Protein AF-0000000075207761 (afdb_homodimer)

Structure (mmCIF, N/CA/C/O backbone):
data_AF-0000000075207761-model_v1
#
loop_
_entity.id
_entity.type
_entity.pdbx_description
1 polymer 'Ornithine monooxygenase'
#
loop_
_atom_site.group_PDB
_atom_site.id
_atom_site.type_symbol
_atom_site.label_atom_id
_atom_site.label_alt_id
_atom_site.label_comp_id
_atom_site.label_asym_id
_atom_site.label_entity_id
_atom_site.label_seq_id
_atom_site.pdbx_PDB_ins_code
_atom_site.Cartn_x
_atom_site.Cartn_y
_atom_site.Cartn_z
_atom_site.occupancy
_atom_site.B_iso_or_equiv
_atom_site.auth_seq_id
_atom_site.auth_comp_id
_atom_site.auth_asym_id
_atom_site.auth_atom_id
_atom_site.pdbx_PDB_model_num
ATOM 1 N N . MET A 1 1 ? 1.938 10.211 14.008 1 81.12 1 MET A N 1
ATOM 2 C CA . MET A 1 1 ? 2.309 8.797 13.945 1 81.12 1 MET A CA 1
ATOM 3 C C . MET A 1 1 ? 1.338 8.016 13.07 1 81.12 1 MET A C 1
ATOM 5 O O . MET A 1 1 ? 0.123 8.203 13.156 1 81.12 1 MET A O 1
ATOM 9 N N . ILE A 1 2 ? 1.786 7.328 12.055 1 93.25 2 ILE A N 1
ATOM 10 C CA . ILE A 1 2 ? 0.967 6.508 11.172 1 93.25 2 ILE A CA 1
ATOM 11 C C . ILE A 1 2 ? 0.734 5.141 11.805 1 93.25 2 ILE A C 1
ATOM 13 O O . ILE A 1 2 ? 1.688 4.426 12.117 1 93.25 2 ILE A O 1
ATOM 17 N N . TYR A 1 3 ? -0.527 4.805 11.977 1 93.44 3 TYR A N 1
ATOM 18 C CA . TYR A 1 3 ? -0.789 3.555 12.68 1 93.44 3 TYR A CA 1
ATOM 19 C C . TYR A 1 3 ? -1.442 2.533 11.758 1 93.44 3 TYR A C 1
ATOM 21 O O . TYR A 1 3 ? -1.607 1.368 12.133 1 93.44 3 TYR A O 1
ATOM 29 N N . GLU A 1 4 ? -1.85 2.951 10.664 1 95.75 4 GLU A N 1
ATOM 30 C CA . GLU A 1 4 ? -2.5 2.109 9.664 1 95.75 4 GLU A CA 1
ATOM 31 C C . GLU A 1 4 ? -2.281 2.656 8.258 1 95.75 4 GLU A C 1
ATOM 33 O O . GLU A 1 4 ? -2.1 3.863 8.078 1 95.75 4 GLU A O 1
ATOM 38 N N . VAL A 1 5 ? -2.24 1.723 7.246 1 97 5 VAL A N 1
ATOM 39 C CA . VAL A 1 5 ? -2.123 2.158 5.859 1 97 5 VAL A CA 1
ATOM 40 C C . VAL A 1 5 ? -3.105 1.378 4.988 1 97 5 VAL A C 1
ATOM 42 O O . VAL A 1 5 ? -3.418 0.221 5.277 1 97 5 VAL A O 1
ATOM 45 N N . THR A 1 6 ? -3.629 2.039 3.975 1 97.12 6 THR A N 1
ATOM 46 C CA . THR A 1 6 ? -4.531 1.419 3.01 1 97.12 6 THR A CA 1
ATOM 47 C C . THR A 1 6 ? -4.109 1.75 1.582 1 97.12 6 THR A C 1
ATOM 49 O O . THR A 1 6 ? -3.832 2.908 1.264 1 97.12 6 THR A O 1
ATOM 52 N N . PHE A 1 7 ? -4.035 0.741 0.779 1 96.69 7 PHE A N 1
ATOM 53 C CA . PHE A 1 7 ? -3.85 0.911 -0.657 1 96.69 7 PHE A CA 1
ATOM 54 C C . PHE A 1 7 ? -5.137 0.608 -1.411 1 96.69 7 PHE A C 1
ATOM 56 O O . PHE A 1 7 ? -5.75 -0.442 -1.208 1 96.69 7 PHE A O 1
ATOM 63 N N . GLN A 1 8 ? -5.445 1.512 -2.291 1 95.94 8 GLN A N 1
ATOM 64 C CA . GLN A 1 8 ? -6.703 1.324 -3.01 1 95.94 8 GLN A CA 1
ATOM 65 C C . GLN A 1 8 ? -6.449 0.997 -4.48 1 95.94 8 GLN A C 1
ATOM 67 O O . GLN A 1 8 ? -5.582 1.6 -5.113 1 95.94 8 GLN A O 1
ATOM 72 N N . VAL A 1 9 ? -7.223 0.065 -4.98 1 95.44 9 VAL A N 1
ATOM 73 C CA . VAL A 1 9 ? -7.375 -0.133 -6.418 1 95.44 9 VAL A CA 1
ATOM 74 C C . VAL A 1 9 ? -8.844 0.014 -6.809 1 95.44 9 VAL A C 1
ATOM 76 O O . VAL A 1 9 ? -9.734 -0.229 -5.992 1 95.44 9 VAL A O 1
ATOM 79 N N . CYS A 1 10 ? -9.008 0.4 -8.055 1 94.94 10 CYS A N 1
ATOM 80 C CA . CYS A 1 10 ? -10.367 0.552 -8.555 1 94.94 10 CYS A CA 1
ATOM 81 C C . CYS A 1 10 ? -10.664 -0.47 -9.648 1 94.94 10 CYS A C 1
ATOM 83 O O . CYS A 1 10 ? -9.781 -0.812 -10.438 1 94.94 10 CYS A O 1
ATOM 85 N N . VAL A 1 11 ? -11.891 -0.872 -9.664 1 95 11 VAL A N 1
ATOM 86 C CA . VAL A 1 11 ? -12.383 -1.791 -10.688 1 95 11 VAL A CA 1
ATOM 87 C C . VAL A 1 11 ? -13.711 -1.291 -11.242 1 95 11 VAL A C 1
ATOM 89 O O . VAL A 1 11 ? -14.5 -0.684 -10.516 1 95 11 VAL A O 1
ATOM 92 N N . SER A 1 12 ? -14.016 -1.532 -12.5 1 94.19 12 SER A N 1
ATOM 93 C CA . SER A 1 12 ? -15.234 -1.021 -13.109 1 94.19 12 SER A CA 1
ATOM 94 C C . SER A 1 12 ? -16.391 -2.008 -12.953 1 94.19 12 SER A C 1
ATOM 96 O O . SER A 1 12 ? -17.547 -1.636 -13.102 1 94.19 12 SER A O 1
ATOM 98 N N . ASP A 1 13 ? -16.172 -3.227 -12.828 1 93.5 13 ASP A N 1
ATOM 99 C CA . ASP A 1 13 ? -17.141 -4.258 -12.461 1 93.5 13 ASP A CA 1
ATOM 100 C C . ASP A 1 13 ? -16.844 -4.809 -11.062 1 93.5 13 ASP A C 1
ATOM 102 O O . ASP A 1 13 ? -15.992 -5.68 -10.906 1 93.5 13 ASP A O 1
ATOM 106 N N . PHE A 1 14 ? -17.594 -4.348 -10.102 1 94.12 14 PHE A N 1
ATOM 107 C CA . PHE A 1 14 ? -17.281 -4.566 -8.695 1 94.12 14 PHE A CA 1
ATOM 108 C C . PHE A 1 14 ? -17.266 -6.055 -8.367 1 94.12 14 PHE A C 1
ATOM 110 O O . PHE A 1 14 ? -16.312 -6.555 -7.777 1 94.12 14 PHE A O 1
ATOM 117 N N . ASN A 1 15 ? -18.297 -6.777 -8.75 1 94.81 15 ASN A N 1
ATOM 118 C CA . ASN A 1 15 ? -18.391 -8.195 -8.422 1 94.81 15 ASN A CA 1
ATOM 119 C C . ASN A 1 15 ? -17.266 -9 -9.055 1 94.81 15 ASN A C 1
ATOM 121 O O . ASN A 1 15 ? -16.656 -9.852 -8.398 1 94.81 15 ASN A O 1
ATOM 125 N N . LYS A 1 16 ? -16.984 -8.719 -10.289 1 95.19 16 LYS A N 1
ATOM 126 C CA . LYS A 1 16 ? -15.875 -9.398 -10.953 1 95.19 16 LYS A CA 1
ATOM 127 C C . LYS A 1 16 ? -14.539 -9.031 -10.305 1 95.19 16 LYS A C 1
ATOM 129 O O . LYS A 1 16 ? -13.641 -9.867 -10.211 1 95.19 16 LYS A O 1
ATOM 134 N N . GLY A 1 17 ? -14.414 -7.773 -9.961 1 95.5 17 GLY A N 1
ATOM 135 C CA . GLY A 1 17 ? -13.203 -7.344 -9.273 1 95.5 17 GLY A CA 1
ATOM 136 C C . GLY A 1 17 ? -12.992 -8.055 -7.949 1 95.5 17 GLY A C 1
ATOM 137 O O . GLY A 1 17 ? -11.891 -8.539 -7.672 1 95.5 17 GLY A O 1
ATOM 138 N N . VAL A 1 18 ? -14.031 -8.117 -7.172 1 95.75 18 VAL A N 1
ATOM 139 C CA . VAL A 1 18 ? -13.953 -8.797 -5.879 1 95.75 18 VAL A CA 1
ATOM 140 C C . VAL A 1 18 ? -13.555 -10.258 -6.082 1 95.75 18 VAL A C 1
ATOM 142 O O . VAL A 1 18 ? -12.68 -10.773 -5.387 1 95.75 18 VAL A O 1
ATOM 145 N N . ASP A 1 19 ? -14.141 -10.914 -7.016 1 96.25 19 ASP A N 1
ATOM 146 C CA . ASP A 1 19 ? -13.836 -12.312 -7.293 1 96.25 19 ASP A CA 1
ATOM 147 C C . ASP A 1 19 ? -12.383 -12.484 -7.73 1 96.25 19 ASP A C 1
ATOM 149 O O . ASP A 1 19 ? -11.719 -13.445 -7.336 1 96.25 19 ASP A O 1
ATOM 153 N N . TRP A 1 20 ? -11.969 -11.617 -8.57 1 96.75 20 TRP A N 1
ATOM 154 C CA . TRP A 1 20 ? -10.594 -11.672 -9.047 1 96.75 20 TRP A CA 1
ATOM 155 C C . TRP A 1 20 ? -9.609 -11.547 -7.891 1 96.75 20 TRP A C 1
ATOM 157 O O . TRP A 1 20 ? -8.656 -12.32 -7.793 1 96.75 20 TRP A O 1
ATOM 167 N N . TYR A 1 21 ? -9.781 -10.641 -7.016 1 97.38 21 TYR A N 1
ATOM 168 C CA . TYR A 1 21 ? -8.844 -10.406 -5.926 1 97.38 21 TYR A CA 1
ATOM 169 C C . TYR A 1 21 ? -8.984 -11.469 -4.844 1 97.38 21 TYR A C 1
ATOM 171 O O . TYR A 1 21 ? -8.008 -11.797 -4.156 1 97.38 21 TYR A O 1
ATOM 179 N N . LYS A 1 22 ? -10.188 -11.992 -4.668 1 96.5 22 LYS A N 1
ATOM 180 C CA . LYS A 1 22 ? -10.344 -13.172 -3.824 1 96.5 22 LYS A CA 1
ATOM 181 C C . LYS A 1 22 ? -9.453 -14.32 -4.312 1 96.5 22 LYS A C 1
ATOM 183 O O . LYS A 1 22 ? -8.82 -15 -3.51 1 96.5 22 LYS A O 1
ATOM 188 N N . ALA A 1 23 ? -9.484 -14.508 -5.574 1 95.62 23 ALA A N 1
ATOM 189 C CA . ALA A 1 23 ? -8.664 -15.555 -6.168 1 95.62 23 ALA A CA 1
ATOM 190 C C . ALA A 1 23 ? -7.176 -15.234 -6.023 1 95.62 23 ALA A C 1
ATOM 192 O O . ALA A 1 23 ? -6.371 -16.125 -5.727 1 95.62 23 ALA A O 1
ATOM 193 N N . LEU A 1 24 ? -6.801 -14.031 -6.305 1 95.44 24 LEU A N 1
ATOM 194 C CA . LEU A 1 24 ? -5.41 -13.617 -6.16 1 95.44 24 LEU A CA 1
ATOM 195 C C . LEU A 1 24 ? -4.906 -13.891 -4.75 1 95.44 24 LEU A C 1
ATOM 197 O O . LEU A 1 24 ? -3.826 -14.461 -4.574 1 95.44 24 LEU A O 1
ATOM 201 N N . LEU A 1 25 ? -5.691 -13.461 -3.709 1 96.06 25 LEU A N 1
ATOM 202 C CA . LEU A 1 25 ? -5.25 -13.477 -2.318 1 96.06 25 LEU A CA 1
ATOM 203 C C . LEU A 1 25 ? -5.613 -14.789 -1.642 1 96.06 25 LEU A C 1
ATOM 205 O O . LEU A 1 25 ? -5.148 -15.07 -0.535 1 96.06 25 LEU A O 1
ATOM 209 N N . GLN A 1 26 ? -6.547 -15.539 -2.311 1 95.06 26 GLN A N 1
ATOM 210 C CA . GLN A 1 26 ? -6.973 -16.859 -1.882 1 95.06 26 GLN A CA 1
ATOM 211 C C . GLN A 1 26 ? -7.633 -16.812 -0.507 1 95.06 26 GLN A C 1
ATOM 213 O O . GLN A 1 26 ? -7.379 -17.672 0.341 1 95.06 26 GLN A O 1
ATOM 218 N N . ARG A 1 27 ? -8.453 -15.867 -0.225 1 94.94 27 ARG A N 1
ATOM 219 C CA . ARG A 1 27 ? -9.242 -15.719 0.993 1 94.94 27 ARG A CA 1
ATOM 220 C C . ARG A 1 27 ? -10.344 -14.68 0.808 1 94.94 27 ARG A C 1
ATOM 222 O O . ARG A 1 27 ? -10.281 -13.859 -0.109 1 94.94 27 ARG A O 1
ATOM 229 N N . GLU A 1 28 ? -11.32 -14.695 1.677 1 96.44 28 GLU A N 1
ATOM 230 C CA . GLU A 1 28 ? -12.422 -13.742 1.661 1 96.44 28 GLU A CA 1
ATOM 231 C C . GLU A 1 28 ? -11.992 -12.383 2.207 1 96.44 28 GLU A C 1
ATOM 233 O O . GLU A 1 28 ? -11.055 -12.297 2.994 1 96.44 28 GLU A O 1
ATOM 238 N N . PRO A 1 29 ? -12.688 -11.305 1.734 1 96.31 29 PRO A N 1
ATOM 239 C CA . PRO A 1 29 ? -12.406 -10.008 2.359 1 96.31 29 PRO A CA 1
ATOM 240 C C . PRO A 1 29 ? -12.688 -10 3.859 1 96.31 29 PRO A C 1
ATOM 242 O O . PRO A 1 29 ? -13.562 -10.734 4.328 1 96.31 29 PRO A O 1
ATOM 245 N N . ASP A 1 30 ? -11.945 -9.164 4.559 1 95.38 30 ASP A N 1
ATOM 246 C CA . ASP A 1 30 ? -12.117 -9.023 6 1 95.38 30 ASP A CA 1
ATOM 247 C C . ASP A 1 30 ? -13.195 -7.996 6.332 1 95.38 30 ASP A C 1
ATOM 249 O O . ASP A 1 30 ? -13.734 -7.992 7.441 1 95.38 30 ASP A O 1
ATOM 253 N N . PHE A 1 31 ? -13.438 -7.051 5.406 1 92.44 31 PHE A N 1
ATOM 254 C CA . PHE A 1 31 ? -14.438 -6 5.566 1 92.44 31 PHE A CA 1
ATOM 255 C C . PHE A 1 31 ? -15.203 -5.781 4.27 1 92.44 31 PHE A C 1
ATOM 257 O O . PHE A 1 31 ? -14.609 -5.715 3.191 1 92.44 31 PHE A O 1
ATOM 264 N N . LYS A 1 32 ? -16.484 -5.832 4.363 1 88.75 32 LYS A N 1
ATOM 265 C CA . LYS A 1 32 ? -17.375 -5.531 3.246 1 88.75 32 LYS A CA 1
ATOM 266 C C . LYS A 1 32 ? -18.328 -4.387 3.592 1 8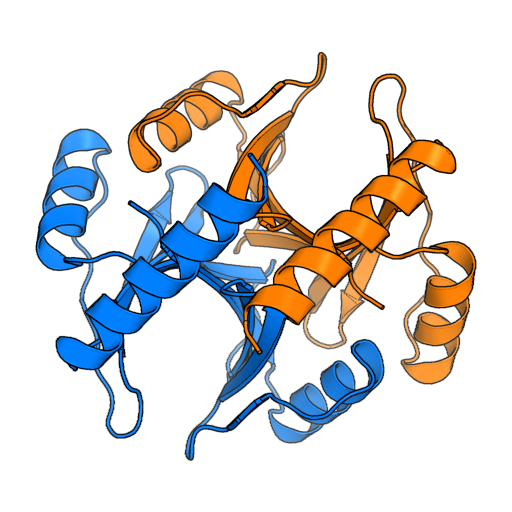8.75 32 LYS A C 1
ATOM 268 O O . LYS A 1 32 ? -19.094 -4.48 4.559 1 88.75 32 LYS A O 1
ATOM 273 N N . ALA A 1 33 ? -18.109 -3.287 2.836 1 74.19 33 ALA A N 1
ATOM 274 C CA . ALA A 1 33 ? -19.031 -2.182 3.057 1 74.19 33 ALA A CA 1
ATOM 275 C C . ALA A 1 33 ? -20.297 -2.35 2.215 1 74.19 33 ALA A C 1
ATOM 277 O O . ALA A 1 33 ? -20.266 -2.986 1.159 1 74.19 33 ALA A O 1
ATOM 278 N N . HIS A 1 34 ? -21.453 -1.989 2.713 1 67.44 34 HIS A N 1
ATOM 279 C CA . HIS A 1 34 ? -22.719 -2.043 1.984 1 67.44 34 HIS A CA 1
ATOM 280 C C . HIS A 1 34 ? -22.656 -1.211 0.708 1 67.44 34 HIS A C 1
ATOM 282 O O . HIS A 1 34 ? -23.531 -1.319 -0.155 1 67.44 34 HIS A O 1
ATOM 288 N N . GLY A 1 35 ? -21.484 -0.752 0.293 1 65.06 35 GLY A N 1
ATOM 289 C CA . GLY A 1 35 ? -21.562 0.158 -0.838 1 65.06 35 GLY A CA 1
ATOM 290 C C . GLY A 1 35 ? -20.203 0.438 -1.471 1 65.06 35 GLY A C 1
ATOM 291 O O . GLY A 1 35 ? -19.672 1.537 -1.329 1 65.06 35 GLY A O 1
ATOM 292 N N . GLY A 1 36 ? -19.641 -0.644 -2.266 1 85.06 36 GLY A N 1
ATOM 293 C CA . GLY A 1 36 ? -18.766 -0.186 -3.338 1 85.06 36 GLY A CA 1
ATOM 294 C C . GLY A 1 36 ? -17.312 -0.488 -3.09 1 85.06 36 GLY A C 1
ATOM 295 O O . GLY A 1 36 ? -16.453 -0.138 -3.904 1 85.06 36 GLY A O 1
ATOM 296 N N . PHE A 1 37 ? -17.031 -0.884 -1.83 1 93.62 37 PHE A N 1
ATOM 297 C CA . PHE A 1 37 ? -15.656 -1.362 -1.717 1 93.62 37 PHE A CA 1
ATOM 298 C C . PHE A 1 37 ? -15.562 -2.512 -0.72 1 93.62 37 PHE A C 1
ATOM 300 O O . PHE A 1 37 ? -16.469 -2.707 0.095 1 93.62 37 PHE A O 1
ATOM 307 N N . VAL A 1 38 ? -14.57 -3.389 -0.788 1 96.19 38 VAL A N 1
ATOM 308 C CA . VAL A 1 38 ? -14.172 -4.418 0.165 1 96.19 38 VAL A CA 1
ATOM 309 C C . VAL A 1 38 ? -12.688 -4.266 0.505 1 96.19 38 VAL A C 1
ATOM 311 O O . VAL A 1 38 ? -11.938 -3.625 -0.236 1 96.19 38 VAL A O 1
ATOM 314 N N . GLU A 1 39 ? -12.352 -4.895 1.717 1 96.94 39 GLU A N 1
ATOM 315 C CA . GLU A 1 39 ? -10.969 -4.734 2.139 1 96.94 39 GLU A CA 1
ATOM 316 C C . GLU A 1 39 ? -10.406 -6.043 2.693 1 96.94 39 GLU A C 1
ATOM 318 O O . GLU A 1 39 ? -11.133 -6.832 3.297 1 96.94 39 GLU A O 1
ATOM 323 N N . TRP A 1 40 ? -9.109 -6.301 2.434 1 97.06 40 TRP A N 1
ATOM 324 C CA . TRP A 1 40 ? -8.305 -7.344 3.057 1 97.06 40 TRP A CA 1
ATOM 325 C C . TRP A 1 40 ? -7.223 -6.738 3.943 1 97.06 40 TRP A C 1
ATOM 327 O O . TRP A 1 40 ? -6.457 -5.879 3.498 1 97.06 40 TRP A O 1
ATOM 337 N N . GLU A 1 41 ? -7.148 -7.098 5.191 1 96.06 41 GLU A N 1
ATOM 338 C CA . GLU A 1 41 ? -5.988 -6.773 6.016 1 96.06 41 GLU A CA 1
ATOM 339 C C . GLU A 1 41 ? -4.844 -7.75 5.77 1 96.06 41 GLU A C 1
ATOM 341 O O . GLU A 1 41 ? -4.777 -8.812 6.398 1 96.06 41 GLU A O 1
ATOM 346 N N . LEU A 1 42 ? -3.92 -7.422 4.949 1 95.19 42 LEU A N 1
ATOM 347 C CA . LEU A 1 42 ? -2.875 -8.336 4.5 1 95.19 42 LEU A CA 1
ATOM 348 C C . LEU A 1 42 ? -1.831 -8.547 5.59 1 95.19 42 LEU A C 1
ATOM 350 O O . LEU A 1 42 ? -1.281 -9.648 5.723 1 95.19 42 LEU A O 1
ATOM 354 N N . LEU A 1 43 ? -1.502 -7.488 6.32 1 93.75 43 LEU A N 1
ATOM 355 C CA . LEU A 1 43 ? -0.698 -7.445 7.539 1 93.75 43 LEU A CA 1
ATOM 356 C C . LEU A 1 43 ? -1.393 -6.621 8.617 1 93.75 43 LEU A C 1
ATOM 358 O O . LEU A 1 43 ? -2.271 -5.809 8.32 1 93.75 43 LEU A O 1
ATOM 362 N N . PRO A 1 44 ? -0.985 -6.914 9.836 1 91.44 44 PRO A N 1
ATOM 363 C CA . PRO A 1 44 ? -1.591 -6.055 10.859 1 91.44 44 PRO A CA 1
ATOM 364 C C . PRO A 1 44 ? -1.477 -4.57 10.523 1 91.44 44 PRO A C 1
ATOM 366 O O . PRO A 1 44 ? -0.369 -4.031 10.445 1 91.44 44 PRO A O 1
ATOM 369 N N . GLY A 1 45 ? -2.648 -3.885 10.266 1 93.75 45 GLY A N 1
ATOM 370 C CA . GLY A 1 45 ? -2.691 -2.455 10.008 1 93.75 45 GLY A CA 1
ATOM 371 C C . GLY A 1 45 ? -2.469 -2.105 8.547 1 93.75 45 GLY A C 1
ATOM 372 O O . GLY A 1 45 ? -2.525 -0.935 8.172 1 93.75 45 GLY A O 1
ATOM 373 N N . ALA A 1 46 ? -2.15 -3.051 7.699 1 95.94 46 ALA A N 1
ATOM 374 C CA . ALA A 1 46 ? -1.936 -2.805 6.273 1 95.94 46 ALA A CA 1
ATOM 375 C C . ALA A 1 46 ? -3.047 -3.434 5.438 1 95.94 46 ALA A C 1
ATOM 377 O O . ALA A 1 46 ? -3.17 -4.66 5.379 1 95.94 46 ALA A O 1
ATOM 378 N N . TRP A 1 47 ? -3.758 -2.516 4.695 1 96.12 47 TRP A N 1
ATOM 379 C CA . TRP A 1 47 ? -4.992 -2.953 4.055 1 96.12 47 TRP A CA 1
ATOM 380 C C . TRP A 1 47 ? -4.93 -2.734 2.549 1 96.12 47 TRP A C 1
ATOM 382 O O . TRP A 1 47 ? -4.395 -1.727 2.082 1 96.12 47 TRP A O 1
ATOM 392 N N . LEU A 1 48 ? -5.504 -3.697 1.809 1 97.44 48 LEU A N 1
ATOM 393 C CA . LEU A 1 48 ? -5.863 -3.506 0.408 1 97.44 48 LEU A CA 1
ATOM 394 C C . LEU A 1 48 ? -7.363 -3.26 0.261 1 97.44 48 LEU A C 1
ATOM 396 O O . LEU A 1 48 ? -8.18 -4.047 0.752 1 97.44 48 LEU A O 1
ATOM 400 N N . GLN A 1 49 ? -7.699 -2.172 -0.357 1 96.44 49 GLN A N 1
ATOM 401 C CA . GLN A 1 49 ? -9.094 -1.841 -0.643 1 96.44 49 GLN A CA 1
ATOM 402 C C . GLN A 1 49 ? -9.391 -1.961 -2.135 1 96.44 49 GLN A C 1
ATOM 404 O O . GLN A 1 49 ? -8.688 -1.385 -2.963 1 96.44 49 GLN A O 1
ATOM 409 N N . VAL A 1 50 ? -10.391 -2.721 -2.469 1 96.56 50 VAL A N 1
ATOM 410 C CA . VAL A 1 50 ? -10.93 -2.807 -3.822 1 96.56 50 VAL A CA 1
ATOM 411 C C . VAL A 1 50 ? -12.242 -2.043 -3.902 1 96.56 50 VAL A C 1
ATOM 413 O O . VAL A 1 50 ? -13.219 -2.396 -3.23 1 96.56 50 VAL A O 1
ATOM 416 N N . ALA A 1 51 ? -12.227 -1.011 -4.676 1 94.69 51 ALA A N 1
ATOM 417 C CA . ALA A 1 51 ? -13.398 -0.137 -4.746 1 94.69 51 ALA A CA 1
ATOM 418 C C . ALA A 1 51 ? -13.945 -0.075 -6.168 1 94.69 51 ALA A C 1
ATOM 420 O O . ALA A 1 51 ? -13.195 -0.2 -7.141 1 94.69 51 ALA A O 1
ATOM 421 N N . GLU A 1 52 ? -15.195 0.15 -6.188 1 92.62 52 GLU A N 1
ATOM 422 C CA . GLU A 1 52 ? -15.82 0.408 -7.48 1 92.62 52 GLU A CA 1
ATOM 423 C C . GLU A 1 52 ? -15.453 1.791 -8.008 1 92.62 52 GLU A C 1
ATOM 425 O O . GLU A 1 52 ? -15.523 2.779 -7.277 1 92.62 52 GLU A O 1
ATOM 430 N N . GLY A 1 53 ? -14.992 1.767 -9.25 1 89.69 53 GLY A N 1
ATOM 431 C CA . GLY A 1 53 ? -14.648 3.043 -9.852 1 89.69 53 GLY A CA 1
ATOM 432 C C . GLY A 1 53 ? -14 2.9 -11.219 1 89.69 53 GLY A C 1
ATOM 433 O O . GLY A 1 53 ? -13.867 1.79 -11.734 1 89.69 53 GLY A O 1
ATOM 434 N N . THR A 1 54 ? -13.734 4.027 -11.836 1 83.31 54 THR A N 1
ATOM 435 C CA . THR A 1 54 ? -13.055 4.055 -13.133 1 83.31 54 THR A CA 1
ATOM 436 C C . THR A 1 54 ? -11.539 3.967 -12.953 1 83.31 54 THR A C 1
ATOM 438 O O . THR A 1 54 ? -10.922 4.883 -12.406 1 83.31 54 THR A O 1
ATOM 441 N N . PRO A 1 55 ? -11.094 2.844 -13.438 1 74.62 55 PRO A N 1
ATOM 442 C CA . PRO A 1 55 ? -9.641 2.705 -13.305 1 74.62 55 PRO A CA 1
ATOM 443 C C . PRO A 1 55 ? -8.875 3.814 -14.023 1 74.62 55 PRO A C 1
ATOM 445 O O . PRO A 1 55 ? -9.32 4.305 -15.062 1 74.62 55 PRO A O 1
ATOM 448 N N . VAL A 1 56 ? -7.918 4.387 -13.383 1 71.06 56 VAL A N 1
ATOM 449 C CA . VAL A 1 56 ? -6.996 5.336 -14 1 71.06 56 VAL A CA 1
ATOM 450 C C . VAL A 1 56 ? -5.688 4.637 -14.352 1 71.06 56 VAL A C 1
ATOM 452 O O . VAL A 1 56 ? -5.434 3.516 -13.898 1 71.06 56 VAL A O 1
ATOM 455 N N . GLU A 1 57 ? -4.926 5.367 -15.266 1 75.5 57 GLU A N 1
ATOM 456 C CA . GLU A 1 57 ? -3.586 4.824 -15.477 1 75.5 57 GLU A CA 1
ATOM 457 C C . GLU A 1 57 ? -2.801 4.785 -14.172 1 75.5 57 GLU A C 1
ATOM 459 O O . GLU A 1 57 ? -2.762 5.77 -13.43 1 75.5 57 GLU A O 1
ATOM 464 N N . GLY A 1 58 ? -2.471 3.66 -13.734 1 77.56 58 GLY A N 1
ATOM 465 C CA . GLY A 1 58 ? -1.856 3.418 -12.438 1 77.56 58 GLY A CA 1
ATOM 466 C C . GLY A 1 58 ? -2.848 2.969 -11.383 1 77.56 58 GLY A C 1
ATOM 467 O O . GLY A 1 58 ? -3.994 2.641 -11.695 1 77.56 58 GLY A O 1
ATOM 468 N N . ASN A 1 59 ? -2.381 2.889 -10.195 1 90.88 59 ASN A N 1
ATOM 469 C CA . ASN A 1 59 ? -3.225 2.455 -9.086 1 90.88 59 ASN A CA 1
ATOM 470 C C . ASN A 1 59 ? -3.84 3.645 -8.352 1 90.88 59 ASN A C 1
ATOM 472 O O . ASN A 1 59 ? -3.43 4.789 -8.562 1 90.88 59 ASN A O 1
ATOM 476 N N . GLY A 1 60 ? -4.883 3.416 -7.551 1 91.25 60 GLY A N 1
ATOM 477 C CA . GLY A 1 60 ? -5.523 4.43 -6.727 1 91.25 60 GLY A CA 1
ATOM 478 C C . GLY A 1 60 ? -4.637 4.93 -5.598 1 91.25 60 GLY A C 1
ATOM 479 O O . GLY A 1 60 ? -3.43 4.684 -5.598 1 91.25 60 GLY A O 1
ATOM 480 N N . PRO A 1 61 ? -5.219 5.652 -4.68 1 93.62 61 PRO A N 1
ATOM 481 C CA . PRO A 1 61 ? -4.426 6.336 -3.654 1 93.62 61 PRO A CA 1
ATOM 482 C C . PRO A 1 61 ? -3.881 5.375 -2.598 1 93.62 61 PRO A C 1
ATOM 484 O O . PRO A 1 61 ? -4.438 4.293 -2.396 1 93.62 61 PRO A O 1
ATOM 487 N N . PHE A 1 62 ? -2.805 5.758 -2.004 1 94.75 62 PHE A N 1
ATOM 488 C CA . PHE A 1 62 ? -2.209 5.207 -0.793 1 94.75 62 PHE A CA 1
ATOM 489 C C . PHE A 1 62 ? -2.551 6.062 0.419 1 94.75 62 PHE A C 1
ATOM 491 O O . PHE A 1 62 ? -2.178 7.238 0.48 1 94.75 62 PHE A O 1
ATOM 498 N N . ARG A 1 63 ? -3.201 5.523 1.418 1 97 63 ARG A N 1
ATOM 499 C CA . ARG A 1 63 ? -3.721 6.344 2.508 1 97 63 ARG A CA 1
ATOM 500 C C . ARG A 1 63 ? -3.033 6.004 3.826 1 97 63 ARG A C 1
ATOM 502 O O . ARG A 1 63 ? -2.785 4.832 4.117 1 97 63 ARG A O 1
ATOM 509 N N . LEU A 1 64 ? -2.824 7.051 4.637 1 96.75 64 LEU A N 1
ATOM 510 C CA . LEU A 1 64 ? -2.176 6.973 5.941 1 96.75 64 LEU A CA 1
ATOM 511 C C . LEU A 1 64 ? -3.178 7.238 7.062 1 96.75 64 LEU A C 1
ATOM 513 O O . LEU A 1 64 ? -3.855 8.266 7.066 1 96.75 64 LEU A O 1
ATOM 517 N N . GLY A 1 65 ? -3.27 6.293 7.965 1 97 65 GLY A N 1
ATOM 518 C CA . GLY A 1 65 ? -4.078 6.504 9.156 1 97 65 GLY A CA 1
ATOM 519 C C . GLY A 1 65 ? -3.422 7.422 10.172 1 97 65 GLY A C 1
ATOM 520 O O . GLY A 1 65 ? -2.293 7.172 10.602 1 97 65 GLY A O 1
ATOM 521 N N . VAL A 1 66 ? -4.125 8.477 10.562 1 96.19 66 VAL A N 1
ATOM 522 C CA . VAL A 1 66 ? -3.566 9.484 11.461 1 96.19 66 VAL A CA 1
ATOM 523 C C . VAL A 1 66 ? -4.539 9.75 12.609 1 96.19 66 VAL A C 1
ATOM 525 O O . VAL A 1 66 ? -5.711 9.383 12.531 1 96.19 66 VAL A O 1
ATOM 528 N N . THR A 1 67 ? -4.027 10.328 13.656 1 95.12 67 THR A N 1
ATOM 529 C CA . THR A 1 67 ? -4.84 10.555 14.852 1 95.12 67 THR A CA 1
ATOM 530 C C . THR A 1 67 ? -5.727 11.781 14.672 1 95.12 67 THR A C 1
ATOM 532 O O . THR A 1 67 ? -6.816 11.859 15.25 1 95.12 67 THR A O 1
ATOM 535 N N . SER A 1 68 ? -5.262 12.773 13.945 1 96 68 SER A N 1
ATOM 536 C CA . SER A 1 68 ? -6.051 13.953 13.602 1 96 68 SER A CA 1
ATOM 537 C C . SER A 1 68 ? -5.859 14.344 12.141 1 96 68 SER A C 1
ATOM 539 O O . SER A 1 68 ? -4.824 14.898 11.773 1 96 68 SER A O 1
ATOM 541 N N . ILE A 1 69 ? -6.848 14.125 11.375 1 97.19 69 ILE A N 1
ATOM 542 C CA . ILE A 1 69 ? -6.75 14.398 9.945 1 97.19 69 ILE A CA 1
ATOM 543 C C . ILE A 1 69 ? -6.711 15.906 9.711 1 97.19 69 ILE A C 1
ATOM 545 O O . ILE A 1 69 ? -6.023 16.375 8.797 1 97.19 69 ILE A O 1
ATOM 549 N N . GLU A 1 70 ? -7.348 16.672 10.508 1 96.31 70 GLU A N 1
ATOM 550 C CA . GLU A 1 70 ? -7.348 18.125 10.359 1 96.31 70 GLU A CA 1
ATOM 551 C C . GLU A 1 70 ? -5.961 18.703 10.625 1 96.31 70 GLU A C 1
ATOM 553 O O . GLU A 1 70 ? -5.477 19.547 9.852 1 96.31 70 GLU A O 1
ATOM 558 N N . GLU A 1 71 ? -5.324 18.281 11.656 1 95.75 71 GLU A N 1
ATOM 559 C CA . GLU A 1 71 ? -3.984 18.75 11.984 1 95.75 71 GLU A CA 1
ATOM 560 C C . GLU A 1 71 ? -2.986 18.391 10.891 1 95.75 71 GLU A C 1
ATOM 562 O O . GLU A 1 71 ? -2.146 19.203 10.508 1 95.75 71 GLU A O 1
ATOM 567 N N . GLU A 1 72 ? -3.055 17.172 10.461 1 96.56 72 GLU A N 1
ATOM 568 C CA . GLU A 1 72 ? -2.131 16.734 9.422 1 96.56 72 GLU A CA 1
ATOM 569 C C . GLU A 1 72 ? -2.387 17.484 8.117 1 96.56 72 GLU A C 1
ATOM 571 O O . GLU A 1 72 ? -1.445 17.844 7.402 1 96.56 72 GLU A O 1
ATOM 576 N N . ARG A 1 73 ? -3.652 17.656 7.793 1 96.19 73 ARG A N 1
ATOM 577 C CA . ARG A 1 73 ? -3.965 18.453 6.605 1 96.19 73 ARG A CA 1
ATOM 578 C C . ARG A 1 73 ? -3.332 19.828 6.684 1 96.19 73 ARG A C 1
ATOM 580 O O . ARG A 1 73 ? -2.721 20.297 5.723 1 96.19 73 ARG A O 1
ATOM 587 N N . GLN A 1 74 ? -3.527 20.453 7.766 1 96.12 74 GLN A N 1
ATOM 588 C CA . GLN A 1 74 ? -2.951 21.781 7.945 1 96.12 74 GLN A CA 1
ATOM 589 C C . GLN A 1 74 ? -1.435 21.75 7.777 1 96.12 74 GLN A C 1
ATOM 591 O O . GLN A 1 74 ? -0.866 22.594 7.078 1 96.12 74 GLN A O 1
ATOM 596 N N . ARG A 1 75 ? -0.807 20.828 8.406 1 95.75 75 ARG A N 1
ATOM 597 C CA . ARG A 1 75 ? 0.644 20.688 8.328 1 95.75 75 ARG A CA 1
ATOM 598 C C . ARG A 1 75 ? 1.096 20.484 6.887 1 95.75 75 ARG A C 1
ATOM 600 O O . ARG A 1 75 ? 2.018 21.141 6.414 1 95.75 75 ARG A O 1
ATOM 607 N N . ILE A 1 76 ? 0.465 19.547 6.195 1 95.31 76 ILE A N 1
ATOM 608 C CA . ILE A 1 76 ? 0.855 19.156 4.848 1 95.31 76 ILE A CA 1
ATOM 609 C C . ILE A 1 76 ? 0.641 20.328 3.887 1 95.31 76 ILE A C 1
ATOM 611 O O . ILE A 1 76 ? 1.496 20.609 3.045 1 95.31 76 ILE A O 1
ATOM 615 N N . CYS A 1 77 ? -0.459 20.953 4.039 1 95.44 77 CYS A N 1
ATOM 616 C CA . CYS A 1 77 ? -0.756 22.078 3.16 1 95.44 77 CYS A CA 1
ATOM 617 C C . CYS A 1 77 ? 0.259 23.203 3.348 1 95.44 77 CYS A C 1
ATOM 619 O O . CYS A 1 77 ? 0.693 23.828 2.375 1 95.44 77 CYS A O 1
ATOM 621 N N . THR A 1 78 ? 0.649 23.375 4.52 1 94.25 78 THR A N 1
ATOM 622 C CA . THR A 1 78 ? 1.575 24.453 4.824 1 94.25 78 THR A CA 1
ATOM 623 C C . THR A 1 78 ? 3.01 24.062 4.496 1 94.25 78 THR A C 1
ATOM 625 O O . THR A 1 78 ? 3.723 24.781 3.809 1 94.25 78 THR A O 1
ATOM 628 N N . ALA A 1 79 ? 3.389 22.906 4.883 1 93 79 ALA A N 1
ATOM 629 C CA . ALA A 1 79 ? 4.785 22.484 4.797 1 93 79 ALA A CA 1
ATOM 630 C C . ALA 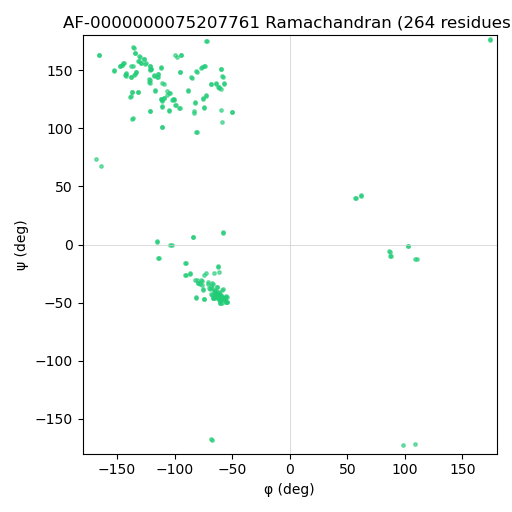A 1 79 ? 5.129 22.016 3.389 1 93 79 ALA A C 1
ATOM 632 O O . ALA A 1 79 ? 6.273 22.141 2.945 1 93 79 ALA A O 1
ATOM 633 N N . LEU A 1 80 ? 4.137 21.469 2.715 1 94.81 80 LEU A N 1
ATOM 634 C CA . LEU A 1 80 ? 4.43 20.812 1.447 1 94.81 80 LEU A CA 1
ATOM 635 C C . LEU A 1 80 ? 3.756 21.531 0.287 1 94.81 80 LEU A C 1
ATOM 637 O O . LEU A 1 80 ? 3.826 21.078 -0.858 1 94.81 80 LEU A O 1
ATOM 641 N N . ASN A 1 81 ? 3.096 22.609 0.525 1 92.19 81 ASN A N 1
ATOM 642 C CA . ASN A 1 81 ? 2.424 23.422 -0.476 1 92.19 81 ASN A CA 1
ATOM 643 C C . ASN A 1 81 ? 1.409 22.609 -1.276 1 92.19 81 ASN A C 1
ATOM 645 O O . ASN A 1 81 ? 1.387 22.672 -2.506 1 92.19 81 ASN A O 1
ATOM 649 N N . VAL A 1 82 ? 0.739 21.797 -0.596 1 93.56 82 VAL A N 1
ATOM 650 C CA . VAL A 1 82 ? -0.366 21.031 -1.158 1 93.56 82 VAL A CA 1
ATOM 651 C C . VAL A 1 82 ? -1.664 21.812 -1.034 1 93.56 82 VAL A C 1
ATOM 653 O O . VAL A 1 82 ? -1.925 22.438 0.001 1 93.56 82 VAL A O 1
ATOM 656 N N . GLU A 1 83 ? -2.369 21.859 -2.113 1 92.62 83 GLU A N 1
ATOM 657 C CA . GLU A 1 83 ? -3.668 22.516 -2.072 1 92.62 83 GLU A CA 1
ATOM 658 C C . GLU A 1 83 ? -4.582 21.875 -1.034 1 92.62 83 GLU A C 1
ATOM 660 O O . GLU A 1 83 ? -4.578 20.656 -0.864 1 92.62 83 GLU A O 1
ATOM 665 N N . GLU A 1 84 ? -5.332 22.766 -0.462 1 92.75 84 GLU A N 1
ATOM 666 C CA . GLU A 1 84 ? -6.305 22.234 0.495 1 92.75 84 GLU A CA 1
ATOM 667 C C . GLU A 1 84 ? -7.219 21.203 -0.157 1 92.75 84 GLU A C 1
ATOM 669 O O . GLU A 1 84 ? -7.605 21.359 -1.318 1 92.75 84 GLU A O 1
ATOM 674 N N . PHE A 1 85 ? -7.473 20.188 0.55 1 95.25 85 PHE A N 1
ATOM 675 C CA . PHE A 1 85 ? -8.344 19.125 0.043 1 95.25 85 PHE A CA 1
ATOM 676 C C . PHE A 1 85 ? -9.484 18.859 1.014 1 95.25 85 PHE A C 1
ATOM 678 O O . PHE A 1 85 ? -9.375 19.141 2.207 1 95.25 85 PHE A O 1
ATOM 685 N N . GLU A 1 86 ? -10.547 18.328 0.463 1 96.81 86 GLU A N 1
ATOM 686 C CA . GLU A 1 86 ? -11.742 18.078 1.257 1 96.81 86 GLU A CA 1
ATOM 687 C C . GLU A 1 86 ? -11.617 16.781 2.049 1 96.81 86 GLU A C 1
ATOM 689 O O . GLU A 1 86 ? -10.961 15.836 1.604 1 96.81 86 GLU A O 1
ATOM 694 N N . ILE A 1 87 ? -12.289 16.781 3.223 1 96.88 87 ILE A N 1
ATOM 695 C CA . ILE A 1 87 ? -12.438 15.578 4.039 1 96.88 87 ILE A CA 1
ATOM 696 C C . ILE A 1 87 ? -13.852 15.031 3.898 1 96.88 87 ILE A C 1
ATOM 698 O O . ILE A 1 87 ? -14.828 15.766 4.062 1 96.88 87 ILE A O 1
ATOM 702 N N . PHE A 1 88 ? -13.906 13.719 3.627 1 96.25 88 PHE A N 1
ATOM 703 C CA . PHE A 1 88 ? -15.188 13.078 3.352 1 96.25 88 PHE A CA 1
ATOM 704 C C . PHE A 1 88 ? -15.562 12.109 4.469 1 96.25 88 PHE A C 1
ATOM 706 O O . PHE A 1 88 ? -14.688 11.625 5.195 1 96.25 88 PHE A O 1
ATOM 713 N N . SER A 1 89 ? -16.859 11.945 4.598 1 94.19 89 SER A N 1
ATOM 714 C CA . SER A 1 89 ? -17.422 10.875 5.418 1 94.19 89 SER A CA 1
ATOM 715 C C . SER A 1 89 ? -18.609 10.211 4.727 1 94.19 89 SER A C 1
ATOM 717 O O . SER A 1 89 ? -19.203 10.789 3.812 1 94.19 89 SER A O 1
ATOM 719 N N . ARG A 1 90 ? -18.828 9 5.062 1 89.62 90 ARG A N 1
ATOM 720 C CA . ARG A 1 90 ? -19.953 8.25 4.512 1 89.62 90 ARG A CA 1
ATOM 721 C C . ARG A 1 90 ? -20.562 7.332 5.566 1 89.62 90 ARG A C 1
ATOM 723 O O . ARG A 1 90 ? -19.844 6.727 6.367 1 89.62 90 ARG A O 1
ATOM 730 N N . ASP A 1 91 ? -21.859 7.211 5.43 1 88.69 91 ASP A N 1
ATOM 731 C CA . ASP A 1 91 ? -22.531 6.316 6.359 1 88.69 91 ASP A CA 1
ATOM 732 C C . ASP A 1 91 ? -22.016 4.887 6.223 1 88.69 91 ASP A C 1
ATOM 734 O O . ASP A 1 91 ? -21.812 4.395 5.109 1 88.69 91 ASP A O 1
ATOM 738 N N . GLY A 1 92 ? -21.734 4.23 7.375 1 87.12 92 GLY A N 1
ATOM 739 C CA . GLY A 1 92 ? -21.281 2.85 7.367 1 87.12 92 GLY A CA 1
ATOM 740 C C . GLY A 1 92 ? -19.781 2.721 7.242 1 87.12 92 GLY A C 1
ATOM 741 O O . GLY A 1 92 ? -19.234 1.615 7.32 1 87.12 92 GLY A O 1
ATOM 742 N N . VAL A 1 93 ? -19.156 3.793 6.961 1 90.06 93 VAL A N 1
ATOM 743 C CA . VAL A 1 93 ? -17.703 3.822 6.914 1 90.06 93 VAL A CA 1
ATOM 744 C C . VAL A 1 93 ? -17.156 4.434 8.203 1 90.06 93 VAL A C 1
ATOM 746 O O . VAL A 1 93 ? -17.484 5.566 8.555 1 90.06 93 VAL A O 1
ATOM 749 N N . PRO A 1 94 ? -16.297 3.729 8.883 1 92.88 94 PRO A N 1
ATOM 750 C CA . PRO A 1 94 ? -15.945 4.137 10.25 1 92.88 94 PRO A CA 1
ATOM 751 C C . PRO A 1 94 ? -14.859 5.207 10.273 1 92.88 94 PRO A C 1
ATOM 753 O O . PRO A 1 94 ? -14.367 5.566 11.352 1 92.88 94 PRO A O 1
ATOM 756 N N . VAL A 1 95 ? -14.492 5.691 9.109 1 95.81 95 VAL A N 1
ATOM 757 C CA . VAL A 1 95 ? -13.43 6.691 9.07 1 95.81 95 VAL A CA 1
ATOM 758 C C . VAL A 1 95 ? -13.883 7.895 8.242 1 95.81 95 VAL A C 1
ATOM 760 O O . VAL A 1 95 ? -14.781 7.777 7.41 1 95.81 95 VAL A O 1
ATOM 763 N N . THR A 1 96 ? -13.25 9.062 8.523 1 97.19 96 THR A N 1
ATOM 764 C CA . THR A 1 96 ? -13.195 10.172 7.578 1 97.19 96 THR A CA 1
ATOM 765 C C . THR A 1 96 ? -11.906 10.133 6.766 1 97.19 96 THR A C 1
ATOM 767 O O . THR A 1 96 ? -10.891 9.602 7.227 1 97.19 96 THR A O 1
ATOM 770 N N . TRP A 1 97 ? -11.961 10.617 5.477 1 96.94 97 TRP A N 1
ATOM 771 C CA . TRP A 1 97 ? -10.758 10.508 4.652 1 96.94 97 TRP A CA 1
ATOM 772 C C . TRP A 1 97 ? -10.656 11.68 3.684 1 96.94 97 TRP A C 1
ATOM 774 O O . TRP A 1 97 ? -11.648 12.359 3.416 1 96.94 97 TRP A O 1
ATOM 784 N N . GLY A 1 98 ? -9.5 12 3.303 1 96.62 98 GLY A N 1
ATOM 785 C CA . GLY A 1 98 ? -9.172 12.961 2.268 1 96.62 98 GLY A CA 1
ATOM 786 C C . GLY A 1 98 ? -7.988 12.547 1.412 1 96.62 98 GLY A C 1
ATOM 787 O O . GLY A 1 98 ? -7.094 11.836 1.882 1 96.62 98 GLY A O 1
ATOM 788 N N . THR A 1 99 ? -8.055 12.945 0.133 1 95.94 99 THR A N 1
ATOM 789 C CA . THR A 1 99 ? -6.996 12.609 -0.812 1 95.94 99 THR A CA 1
ATOM 790 C C . THR A 1 99 ? -6.391 13.867 -1.416 1 95.94 99 THR A C 1
ATOM 792 O O . THR A 1 99 ? -7.109 14.836 -1.702 1 95.94 99 THR A O 1
ATOM 795 N N . PHE A 1 100 ? -5.086 13.891 -1.567 1 94.69 100 PHE A N 1
ATOM 796 C CA . PHE A 1 100 ? -4.355 14.961 -2.244 1 94.69 100 PHE A CA 1
ATOM 797 C C . PHE A 1 100 ? -3.301 14.383 -3.184 1 94.69 100 PHE A C 1
ATOM 799 O O . PHE A 1 100 ? -3.064 13.172 -3.189 1 94.69 100 PHE A O 1
ATOM 806 N N . THR A 1 101 ? -2.727 15.25 -4.012 1 93.44 101 THR A N 1
ATOM 807 C CA . THR A 1 101 ? -1.776 14.805 -5.027 1 93.44 101 THR A CA 1
ATOM 808 C C . THR A 1 101 ? -0.397 15.406 -4.777 1 93.44 101 THR A C 1
ATOM 810 O O . THR A 1 101 ? -0.28 16.594 -4.449 1 93.44 101 THR A O 1
ATOM 813 N N . ASP A 1 102 ? 0.634 14.531 -4.828 1 93.19 102 ASP A N 1
ATOM 814 C CA . ASP A 1 102 ? 1.985 15.07 -4.734 1 93.19 102 ASP A CA 1
ATOM 815 C C . ASP A 1 102 ? 2.371 15.812 -6.012 1 93.19 102 ASP A C 1
ATOM 817 O O . ASP A 1 102 ? 1.61 15.828 -6.98 1 93.19 102 ASP A O 1
ATOM 821 N N . PRO A 1 103 ? 3.516 16.453 -6.074 1 93.12 103 PRO A N 1
ATOM 822 C CA . PRO A 1 103 ? 3.885 17.266 -7.234 1 93.12 103 PRO A CA 1
ATOM 823 C C . PRO A 1 103 ? 3.988 16.453 -8.523 1 93.12 103 PRO A C 1
ATOM 825 O O . PRO A 1 103 ? 3.969 17.016 -9.617 1 93.12 103 PRO A O 1
ATOM 828 N N . TRP A 1 104 ? 4.109 15.156 -8.414 1 93.38 104 TRP A N 1
ATOM 829 C CA . TRP A 1 104 ? 4.336 14.32 -9.586 1 93.38 104 TRP A CA 1
ATOM 830 C C . TRP A 1 104 ? 3.061 13.578 -9.984 1 93.38 104 TRP A C 1
ATOM 832 O O . TRP A 1 104 ? 3.072 12.758 -10.898 1 93.38 104 TRP A O 1
ATOM 842 N N . GLY A 1 105 ? 2.029 13.781 -9.25 1 91 105 GLY A N 1
ATOM 843 C CA . GLY A 1 105 ? 0.749 13.219 -9.641 1 91 105 GLY A CA 1
ATOM 844 C C . GLY A 1 105 ? 0.369 11.984 -8.852 1 91 105 GLY A C 1
ATOM 845 O O . GLY A 1 105 ? -0.676 11.375 -9.094 1 91 105 GLY A O 1
ATOM 846 N N . ASN A 1 106 ? 1.18 11.531 -7.949 1 93.12 106 ASN A N 1
ATOM 847 C CA . ASN A 1 106 ? 0.794 10.43 -7.07 1 93.12 106 ASN A CA 1
ATOM 848 C C . ASN A 1 106 ? -0.31 10.844 -6.102 1 93.12 106 ASN A C 1
ATOM 850 O O . ASN A 1 106 ? -0.278 11.945 -5.555 1 93.12 106 ASN A O 1
ATOM 854 N N . ARG A 1 107 ? -1.248 9.93 -5.934 1 93.75 107 ARG A N 1
ATOM 855 C CA . ARG A 1 107 ? -2.375 10.219 -5.051 1 93.75 107 ARG A CA 1
ATOM 856 C C . ARG A 1 107 ? -2.137 9.641 -3.658 1 93.75 107 ARG A C 1
ATOM 858 O O . ARG A 1 107 ? -1.995 8.43 -3.498 1 93.75 107 ARG A O 1
ATOM 865 N N . ILE A 1 108 ? -2.084 10.586 -2.674 1 95.25 108 ILE A N 1
ATOM 866 C CA . ILE A 1 108 ? -1.882 10.234 -1.271 1 95.25 108 ILE A CA 1
ATOM 867 C C . ILE A 1 108 ? -3.098 10.664 -0.453 1 95.25 108 ILE A C 1
ATOM 869 O O . ILE A 1 108 ? -3.74 11.672 -0.765 1 95.25 108 ILE A O 1
ATOM 873 N N . GLY A 1 109 ? -3.396 9.883 0.503 1 96 109 GLY A N 1
ATOM 874 C CA . GLY A 1 109 ? -4.539 10.227 1.335 1 96 109 GLY A CA 1
ATOM 875 C C . GLY A 1 109 ? -4.262 10.086 2.818 1 96 109 GLY A C 1
ATOM 876 O O . GLY A 1 109 ? -3.232 9.531 3.213 1 96 109 GLY A O 1
ATOM 877 N N . LEU A 1 110 ? -5.16 10.68 3.588 1 97.06 110 LEU A N 1
ATOM 878 C CA . LEU A 1 110 ? -5.23 10.539 5.039 1 97.06 110 LEU A CA 1
ATOM 879 C C . LEU A 1 110 ? -6.582 9.977 5.469 1 97.06 110 LEU A C 1
ATOM 881 O O . LEU A 1 110 ? -7.59 10.195 4.797 1 97.06 110 LEU A O 1
ATOM 885 N N . PHE A 1 111 ? -6.609 9.273 6.559 1 97.62 111 PHE A N 1
ATOM 886 C CA . PHE A 1 111 ? -7.887 8.93 7.168 1 97.62 111 PHE A CA 1
ATOM 887 C C . PHE A 1 111 ? -7.766 8.891 8.688 1 97.62 111 PHE A C 1
ATOM 889 O O . PHE A 1 111 ? -6.668 8.734 9.227 1 97.62 111 PHE A O 1
ATOM 896 N N . GLU A 1 112 ? -8.883 9.117 9.336 1 97.12 112 GLU A N 1
ATOM 897 C CA . GLU A 1 112 ? -9.008 9.109 10.789 1 97.12 112 GLU A CA 1
ATOM 898 C C . GLU A 1 112 ? -10.273 8.383 11.227 1 97.12 112 GLU A C 1
ATOM 900 O O . GLU A 1 112 ? -11.352 8.594 10.656 1 97.12 112 GLU A O 1
ATOM 905 N N . TYR A 1 113 ? -10.109 7.484 12.18 1 96.94 113 TYR A N 1
ATOM 906 C CA . TYR A 1 113 ? -11.289 6.836 12.727 1 96.94 113 TYR A CA 1
ATOM 907 C C . TYR A 1 113 ? -12.188 7.844 13.445 1 96.94 113 TYR A C 1
ATOM 909 O O . TYR A 1 113 ? -11.695 8.703 14.18 1 96.94 113 TYR A O 1
ATOM 917 N N . ILE A 1 114 ? -13.445 7.719 13.25 1 95.88 114 ILE A N 1
ATOM 918 C CA . ILE A 1 114 ? -14.43 8.641 13.82 1 95.88 114 ILE A CA 1
ATOM 919 C C . ILE A 1 114 ? -14.586 8.367 15.312 1 95.88 114 ILE A C 1
ATOM 921 O O . ILE A 1 114 ? -14.609 9.305 16.125 1 95.88 114 ILE A O 1
ATOM 925 N N . ASN A 1 115 ? -14.727 7.094 15.68 1 96.19 115 ASN A N 1
ATOM 926 C CA . ASN A 1 115 ? -14.844 6.695 17.078 1 96.19 115 ASN A CA 1
ATOM 927 C C . ASN A 1 115 ? -13.508 6.766 17.797 1 96.19 115 ASN A C 1
ATOM 929 O O . ASN A 1 115 ? -12.57 6.043 17.453 1 96.19 115 ASN A O 1
ATOM 933 N N . GLU A 1 116 ? -13.453 7.629 18.828 1 95.38 116 GLU A N 1
ATOM 934 C CA . GLU A 1 116 ? -12.211 7.883 19.547 1 95.38 116 GLU A CA 1
ATOM 935 C C . GLU A 1 116 ? -11.664 6.605 20.188 1 95.38 116 GLU A C 1
ATOM 937 O O . GLU A 1 116 ? -10.461 6.371 20.188 1 95.38 116 GLU A O 1
ATOM 942 N N . GLU A 1 117 ? -12.508 5.863 20.766 1 94.88 117 GLU A N 1
ATOM 943 C CA . GLU A 1 117 ? -12.062 4.625 21.391 1 94.88 117 GLU A CA 1
ATOM 944 C C . GLU A 1 117 ? -11.445 3.672 20.375 1 94.88 117 GLU A C 1
ATOM 946 O O . GLU A 1 117 ? -10.422 3.045 20.641 1 94.88 117 GLU A O 1
ATOM 951 N N . GLU A 1 118 ? -12.117 3.543 19.25 1 93.56 118 GLU A N 1
ATOM 952 C CA . GLU A 1 118 ? -11.578 2.711 18.172 1 93.56 118 GLU A CA 1
ATOM 953 C C . GLU A 1 118 ? -10.234 3.238 17.688 1 93.56 118 GLU A C 1
ATOM 955 O O . GLU A 1 118 ? -9.305 2.463 17.438 1 93.56 118 GLU A O 1
ATOM 960 N N . LYS A 1 119 ? -10.227 4.527 17.531 1 93.62 119 LYS A N 1
ATOM 961 C CA . LYS A 1 119 ? -8.977 5.156 17.109 1 93.62 119 LYS A CA 1
ATOM 962 C C . LYS A 1 119 ? -7.84 4.824 18.078 1 93.62 119 LYS A C 1
ATOM 964 O O . LYS A 1 119 ? -6.762 4.402 17.641 1 93.62 119 LYS A O 1
ATOM 969 N N . GLN A 1 120 ? -8.07 4.926 19.359 1 93 120 GLN A N 1
ATOM 970 C CA . GLN A 1 120 ? -7.047 4.672 20.359 1 93 120 GLN A CA 1
ATOM 971 C C . GLN A 1 120 ? -6.66 3.195 20.391 1 93 120 GLN A C 1
ATOM 973 O O . GLN A 1 120 ? -5.5 2.857 20.641 1 93 120 GLN A O 1
ATOM 978 N N . ALA A 1 121 ? -7.602 2.379 20.188 1 92.44 121 ALA A N 1
ATOM 979 C CA . ALA A 1 121 ? -7.32 0.947 20.141 1 92.44 121 ALA A CA 1
ATOM 980 C C . ALA A 1 121 ? -6.359 0.608 19 1 92.44 121 ALA A C 1
ATOM 982 O O . ALA A 1 121 ? -5.461 -0.218 19.172 1 92.44 121 ALA A O 1
ATOM 983 N N . LYS A 1 122 ? -6.559 1.232 17.844 1 92.06 122 LYS A N 1
ATOM 984 C CA . LYS A 1 122 ? -5.676 1.018 16.703 1 92.06 122 LYS A CA 1
ATOM 985 C C . LYS A 1 122 ? -4.266 1.512 16.984 1 92.06 122 LYS A C 1
ATOM 987 O O . LYS A 1 122 ? -3.285 0.842 16.656 1 92.06 122 LYS A O 1
ATOM 992 N N . VAL A 1 123 ? -4.156 2.641 17.594 1 90.88 123 VAL A N 1
ATOM 993 C CA . VAL A 1 123 ? -2.861 3.219 17.953 1 90.88 123 VAL A CA 1
ATOM 994 C C . VAL A 1 123 ? -2.137 2.307 18.938 1 90.88 123 VAL A C 1
ATOM 996 O O . VAL A 1 123 ? -0.945 2.033 18.781 1 90.88 123 VAL A O 1
ATOM 999 N N . ARG A 1 124 ? -2.857 1.817 19.828 1 89.56 124 ARG A N 1
ATOM 1000 C CA . ARG A 1 124 ? -2.273 0.94 20.844 1 89.56 124 ARG A CA 1
ATOM 1001 C C . ARG A 1 124 ? -1.823 -0.38 20.234 1 89.56 124 ARG A C 1
ATOM 1003 O O . ARG A 1 124 ? -0.794 -0.935 20.625 1 89.56 124 ARG A O 1
ATOM 1010 N N . SER A 1 125 ? -2.68 -0.923 19.359 1 86.5 125 SER A N 1
ATOM 1011 C CA . SER A 1 125 ? -2.334 -2.17 18.688 1 86.5 125 SER A CA 1
ATOM 1012 C C . SER A 1 125 ? -0.997 -2.053 17.953 1 86.5 125 SER A C 1
ATOM 1014 O O . SER A 1 125 ? -0.173 -2.969 18.016 1 86.5 125 SER A O 1
ATOM 1016 N N . LEU A 1 126 ? -0.791 -0.968 17.25 1 85.12 126 LEU A N 1
ATOM 1017 C CA . LEU A 1 126 ? 0.48 -0.742 16.578 1 85.12 126 LEU A CA 1
ATOM 1018 C C . LEU A 1 126 ? 1.625 -0.65 17.578 1 85.12 126 LEU A C 1
ATOM 1020 O O . LEU A 1 126 ? 2.699 -1.214 17.359 1 85.12 126 LEU A O 1
ATOM 1024 N N . ALA A 1 127 ? 1.391 0.068 18.656 1 83.94 127 ALA A N 1
ATOM 1025 C CA . ALA A 1 127 ? 2.422 0.215 19.672 1 83.94 127 ALA A CA 1
ATOM 1026 C C . ALA A 1 127 ? 2.852 -1.144 20.219 1 83.94 127 ALA A C 1
ATOM 1028 O O . ALA A 1 127 ? 4.043 -1.388 20.438 1 83.94 127 ALA A O 1
ATOM 1029 N N . ASN A 1 128 ? 1.958 -2.018 20.391 1 81.88 128 ASN A N 1
ATOM 1030 C CA . ASN A 1 128 ? 2.232 -3.355 20.891 1 81.88 128 ASN A CA 1
ATOM 1031 C C . ASN A 1 128 ? 3.01 -4.191 19.891 1 81.88 128 ASN A C 1
ATOM 1033 O O . ASN A 1 128 ? 3.875 -4.984 20.266 1 81.88 128 ASN A O 1
ATOM 1037 N N . LEU A 1 129 ? 2.643 -3.996 18.688 1 80.31 129 LEU A N 1
ATOM 1038 C CA . LEU A 1 129 ? 3.316 -4.727 17.625 1 80.31 129 LEU A CA 1
ATOM 1039 C C . LEU A 1 129 ? 4.777 -4.301 17.516 1 80.31 129 LEU A C 1
ATOM 1041 O O . LEU A 1 129 ? 5.652 -5.133 17.266 1 80.31 129 LEU A O 1
ATOM 1045 N N . THR A 1 130 ? 4.996 -3.061 17.641 1 78.06 130 THR A N 1
ATOM 1046 C CA . THR A 1 130 ? 6.344 -2.529 17.5 1 78.06 130 THR A CA 1
ATOM 1047 C C . THR A 1 130 ? 7.18 -2.82 18.734 1 78.06 130 THR A C 1
ATOM 1049 O O . THR A 1 130 ? 8.398 -2.963 18.656 1 78.06 130 THR A O 1
ATOM 1052 N N . ALA A 1 131 ? 6.57 -2.809 19.891 1 72.81 131 ALA A N 1
ATOM 1053 C CA . ALA A 1 131 ? 7.266 -3.127 21.125 1 72.81 131 ALA A CA 1
ATOM 1054 C C . ALA A 1 131 ? 7.703 -4.59 21.156 1 72.81 131 ALA A C 1
ATOM 1056 O O . ALA A 1 131 ? 8.75 -4.922 21.719 1 72.81 131 ALA A O 1
ATOM 1057 N N . GLY A 1 132 ? 6.898 -5.496 20.547 1 59.94 132 GLY A N 1
ATOM 1058 C CA . GLY A 1 132 ? 7.242 -6.91 20.5 1 59.94 132 GLY A CA 1
ATOM 1059 C C . GLY A 1 132 ? 8.367 -7.219 19.547 1 59.94 132 GLY A C 1
ATOM 1060 O O . GLY A 1 132 ? 8.898 -8.336 19.531 1 59.94 132 GLY A O 1
ATOM 1061 N N . LYS A 1 133 ? 8.641 -6.418 18.516 1 56.97 133 LYS A N 1
ATOM 1062 C CA . LYS A 1 133 ? 9.781 -6.551 17.609 1 56.97 133 LYS A CA 1
ATOM 1063 C C . LYS A 1 133 ? 11.094 -6.305 18.344 1 56.97 133 LYS A C 1
ATOM 1065 O O . LYS A 1 133 ? 12.172 -6.602 17.812 1 56.97 133 LYS A O 1
ATOM 1070 N N . LEU A 1 134 ? 11.078 -5.523 19.516 1 43.94 134 LEU A N 1
ATOM 1071 C CA . LEU A 1 134 ? 12.25 -5.281 20.344 1 43.94 134 LEU A CA 1
ATOM 1072 C C . LEU A 1 134 ? 12.531 -6.477 21.25 1 43.94 134 LEU A C 1
ATOM 1074 O O . LEU A 1 134 ? 11.602 -7.094 21.781 1 43.94 134 LEU A O 1
ATOM 1078 N N . MET B 1 1 ? 1.398 -17.422 1.473 1 81.5 1 MET B N 1
ATOM 1079 C CA . MET B 1 1 ? 1.218 -16.5 2.586 1 81.5 1 MET B CA 1
ATOM 1080 C C . MET B 1 1 ? 1.966 -15.188 2.332 1 81.5 1 MET B C 1
ATOM 1082 O O . MET B 1 1 ? 3.113 -15.203 1.885 1 81.5 1 MET B O 1
ATOM 1086 N N . ILE B 1 2 ? 1.323 -14.047 2.359 1 93.31 2 ILE B N 1
ATOM 1087 C CA . ILE B 1 2 ? 1.933 -12.734 2.18 1 93.31 2 ILE B CA 1
ATOM 1088 C C . ILE B 1 2 ? 2.539 -12.258 3.498 1 93.31 2 ILE B C 1
ATOM 1090 O O . ILE B 1 2 ? 1.838 -12.156 4.508 1 93.31 2 ILE B O 1
ATOM 1094 N N . TYR B 1 3 ? 3.82 -11.992 3.477 1 93.5 3 TYR B N 1
ATOM 1095 C CA . TYR B 1 3 ? 4.457 -11.648 4.742 1 93.5 3 TYR B CA 1
ATOM 1096 C C . TYR B 1 3 ? 4.93 -10.203 4.742 1 93.5 3 TYR B C 1
ATOM 1098 O O . TYR B 1 3 ? 5.363 -9.68 5.773 1 93.5 3 TYR B O 1
ATOM 1106 N N . GLU B 1 4 ? 4.922 -9.609 3.637 1 95.75 4 GLU B N 1
ATOM 1107 C CA . GLU B 1 4 ? 5.344 -8.219 3.459 1 95.75 4 GLU B CA 1
ATOM 1108 C C . GLU B 1 4 ? 4.641 -7.578 2.27 1 95.75 4 GLU B C 1
ATOM 1110 O O . GLU B 1 4 ? 4.238 -8.266 1.33 1 95.75 4 GLU B O 1
ATOM 1115 N N . VAL B 1 5 ? 4.426 -6.219 2.357 1 97 5 VAL B N 1
ATOM 1116 C CA . VAL B 1 5 ? 3.836 -5.504 1.23 1 97 5 VAL B CA 1
ATOM 1117 C C . VAL B 1 5 ? 4.613 -4.219 0.969 1 97 5 VAL B C 1
ATOM 1119 O O . VAL B 1 5 ? 5.168 -3.621 1.896 1 97 5 VAL B O 1
ATOM 1122 N N . THR B 1 6 ? 4.699 -3.82 -0.293 1 97.12 6 THR B N 1
ATOM 1123 C CA . THR B 1 6 ? 5.34 -2.576 -0.706 1 97.12 6 THR B CA 1
ATOM 1124 C C . THR B 1 6 ? 4.445 -1.801 -1.669 1 97.12 6 THR B C 1
ATOM 1126 O O . THR B 1 6 ? 3.908 -2.371 -2.623 1 97.12 6 THR B O 1
ATOM 1129 N N . PHE B 1 7 ? 4.285 -0.544 -1.382 1 96.69 7 PHE B N 1
ATOM 1130 C CA . PHE B 1 7 ? 3.607 0.383 -2.279 1 96.69 7 PHE B CA 1
ATOM 1131 C C . PHE B 1 7 ? 4.609 1.313 -2.955 1 96.69 7 PHE B C 1
ATOM 1133 O O . PHE B 1 7 ? 5.398 1.979 -2.281 1 96.69 7 PHE B O 1
ATOM 1140 N N . GLN B 1 8 ? 4.512 1.376 -4.23 1 95.94 8 GLN B N 1
ATOM 1141 C CA . GLN B 1 8 ? 5.496 2.197 -4.93 1 95.94 8 GLN B CA 1
ATOM 1142 C C . GLN B 1 8 ? 4.855 3.463 -5.496 1 95.94 8 GLN B C 1
ATOM 1144 O O . GLN B 1 8 ? 3.75 3.414 -6.039 1 95.94 8 GLN B O 1
ATOM 1149 N N . VAL B 1 9 ? 5.566 4.547 -5.352 1 95.38 9 VAL B N 1
ATOM 1150 C CA . VAL B 1 9 ? 5.293 5.758 -6.117 1 95.38 9 VAL B CA 1
ATOM 1151 C C . VAL B 1 9 ? 6.531 6.152 -6.918 1 95.38 9 VAL B C 1
ATOM 1153 O O . VAL B 1 9 ? 7.66 5.848 -6.52 1 95.38 9 VAL B O 1
ATOM 1156 N N . CYS B 1 10 ? 6.246 6.836 -8.008 1 94.81 10 CYS B N 1
ATOM 1157 C CA . CYS B 1 10 ? 7.344 7.297 -8.852 1 94.81 10 CYS B CA 1
ATOM 1158 C C . CYS B 1 10 ? 7.43 8.82 -8.852 1 94.81 10 CYS B C 1
ATOM 1160 O O . CYS B 1 10 ? 6.406 9.5 -8.781 1 94.81 10 CYS B O 1
ATOM 1162 N N . VAL B 1 11 ? 8.633 9.258 -8.953 1 94.81 11 VAL B N 1
ATOM 1163 C CA . VAL B 1 11 ? 8.906 10.688 -9.047 1 94.81 11 VAL B CA 1
ATOM 1164 C C . VAL B 1 11 ? 9.914 10.953 -10.172 1 94.81 11 VAL B C 1
ATOM 1166 O O . VAL B 1 11 ? 10.789 10.125 -10.422 1 94.81 11 VAL B O 1
ATOM 1169 N N . SER B 1 12 ? 9.844 12.086 -10.844 1 94.06 12 SER B N 1
ATOM 1170 C CA . SER B 1 12 ? 10.727 12.367 -11.977 1 94.06 12 SER B CA 1
ATOM 1171 C C . SER B 1 12 ? 12 13.07 -11.516 1 94.06 12 SER B C 1
ATOM 1173 O O . SER B 1 12 ? 13 13.086 -12.242 1 94.06 12 SER B O 1
ATOM 1175 N N . ASP B 1 13 ? 12.023 13.758 -10.469 1 93.31 13 ASP B N 1
ATOM 1176 C CA . ASP B 1 13 ? 13.195 14.305 -9.797 1 93.31 13 ASP B CA 1
ATOM 1177 C C . ASP B 1 13 ? 13.43 13.602 -8.461 1 93.31 13 ASP B C 1
ATOM 1179 O O . ASP B 1 13 ? 12.805 13.945 -7.453 1 93.31 13 ASP B O 1
ATOM 1183 N N . PHE B 1 14 ? 14.367 12.695 -8.453 1 94.12 14 PHE B N 1
ATOM 1184 C CA . PHE B 1 14 ? 14.547 11.766 -7.348 1 94.12 14 PHE B CA 1
ATOM 1185 C C . PHE B 1 14 ? 14.844 12.508 -6.051 1 94.12 14 PHE B C 1
ATOM 1187 O O . PHE B 1 14 ? 14.195 12.273 -5.031 1 94.12 14 PHE B O 1
ATOM 1194 N N . ASN B 1 15 ? 15.789 13.414 -6.066 1 94.75 15 ASN B N 1
ATOM 1195 C CA . ASN B 1 15 ? 16.188 14.133 -4.859 1 94.75 15 ASN B CA 1
ATOM 1196 C C . ASN B 1 15 ? 15.039 14.969 -4.301 1 94.75 15 ASN B C 1
ATOM 1198 O O . ASN B 1 15 ? 14.797 14.977 -3.092 1 94.75 15 ASN B O 1
ATOM 1202 N N . LYS B 1 16 ? 14.359 15.656 -5.168 1 95.12 16 LYS B N 1
ATOM 1203 C CA . LYS B 1 16 ? 13.203 16.438 -4.73 1 95.12 16 LYS B CA 1
ATOM 1204 C C . LYS B 1 16 ? 12.102 15.531 -4.188 1 95.12 16 LYS B C 1
ATOM 1206 O O . LYS B 1 16 ? 11.398 15.898 -3.24 1 95.12 16 LYS B O 1
ATOM 1211 N N . GLY B 1 17 ? 11.914 14.422 -4.863 1 95.31 17 GLY B N 1
ATOM 1212 C CA . GLY B 1 17 ? 10.93 13.461 -4.387 1 95.31 17 GLY B CA 1
ATOM 1213 C C . GLY B 1 17 ? 11.234 12.938 -2.998 1 95.31 17 GLY B C 1
ATOM 1214 O O . GLY B 1 17 ? 10.359 12.906 -2.135 1 95.31 17 GLY B O 1
ATOM 1215 N N . VAL B 1 18 ? 12.461 12.555 -2.801 1 95.62 18 VAL B N 1
ATOM 1216 C CA . VAL B 1 18 ? 12.875 12.047 -1.498 1 95.62 18 VAL B CA 1
ATOM 1217 C C . VAL B 1 18 ? 12.648 13.109 -0.429 1 95.62 18 VAL B C 1
ATOM 1219 O O . VAL B 1 18 ? 12.109 12.82 0.642 1 95.62 18 VAL B O 1
ATOM 1222 N N . ASP B 1 19 ? 13.008 14.32 -0.699 1 96.19 19 ASP B N 1
ATOM 1223 C CA . ASP B 1 19 ? 12.836 15.406 0.253 1 96.19 19 ASP B CA 1
ATOM 1224 C C . ASP B 1 19 ? 11.359 15.641 0.561 1 96.19 19 ASP B C 1
ATOM 1226 O O . ASP B 1 19 ? 10.992 15.898 1.709 1 96.19 19 ASP B O 1
ATOM 1230 N N . TRP B 1 20 ? 10.578 15.633 -0.443 1 96.62 20 TRP B N 1
ATOM 1231 C CA . TRP B 1 20 ? 9.148 15.828 -0.271 1 96.62 20 TRP B CA 1
ATOM 1232 C C . TRP B 1 20 ? 8.555 14.758 0.645 1 96.62 20 TRP B C 1
ATOM 1234 O O . TRP B 1 20 ? 7.801 15.07 1.566 1 96.62 20 TRP B O 1
ATOM 1244 N N . TYR B 1 21 ? 8.867 13.531 0.464 1 97.31 21 TYR B N 1
ATOM 1245 C CA . TYR B 1 21 ? 8.281 12.445 1.241 1 97.31 21 TYR B CA 1
ATOM 1246 C C . TYR B 1 21 ? 8.898 12.375 2.633 1 97.31 21 TYR B C 1
ATOM 1248 O O . TYR B 1 21 ? 8.242 11.953 3.59 1 97.31 21 TYR B O 1
ATOM 1256 N N . LYS B 1 22 ? 10.172 12.766 2.746 1 96.44 22 LYS B N 1
ATOM 1257 C CA . LYS B 1 22 ? 10.742 12.961 4.078 1 96.44 22 LYS B CA 1
ATOM 1258 C C . LYS B 1 22 ? 9.914 13.953 4.891 1 96.44 22 LYS B C 1
ATOM 1260 O O . LYS B 1 22 ? 9.656 13.727 6.074 1 96.44 22 LYS B O 1
ATOM 1265 N N . ALA B 1 23 ? 9.586 15.008 4.258 1 95.5 23 ALA B N 1
ATOM 1266 C CA . ALA B 1 23 ? 8.773 16.031 4.918 1 95.5 23 ALA B CA 1
ATOM 1267 C C . ALA B 1 23 ? 7.375 15.492 5.23 1 95.5 23 ALA B C 1
ATOM 1269 O O . ALA B 1 23 ? 6.832 15.75 6.309 1 95.5 23 ALA B O 1
ATOM 1270 N N . LEU B 1 24 ? 6.766 14.852 4.289 1 95.31 24 LEU B N 1
ATOM 1271 C CA . LEU B 1 24 ? 5.445 14.273 4.5 1 95.31 24 LEU B CA 1
ATOM 1272 C C . LEU B 1 24 ? 5.441 13.352 5.715 1 95.31 24 LEU B C 1
ATOM 1274 O O . LEU B 1 24 ? 4.559 13.445 6.57 1 95.31 24 LEU B O 1
ATOM 1278 N N . LEU B 1 25 ? 6.441 12.406 5.793 1 96.06 25 LEU B N 1
ATOM 1279 C CA . LEU B 1 25 ? 6.453 11.328 6.777 1 96.06 25 LEU B CA 1
ATOM 1280 C C . LEU B 1 25 ? 7.191 11.758 8.039 1 96.06 25 LEU B C 1
ATOM 1282 O O . LEU B 1 25 ? 7.129 11.07 9.062 1 96.06 25 LEU B O 1
ATOM 1286 N N . GLN B 1 26 ? 7.969 12.875 7.895 1 95 26 GLN B N 1
ATOM 1287 C CA . GLN B 1 26 ? 8.688 13.5 9 1 95 26 GLN B CA 1
ATOM 1288 C C . GLN B 1 26 ? 9.719 12.555 9.594 1 95 26 GLN B C 1
ATOM 1290 O O . GLN B 1 26 ? 9.867 12.469 10.812 1 95 26 GLN B O 1
ATOM 1295 N N . ARG B 1 27 ? 10.453 11.836 8.828 1 94.88 27 ARG B N 1
ATOM 1296 C CA . ARG B 1 27 ? 11.547 10.961 9.211 1 94.88 27 ARG B CA 1
ATOM 1297 C C . ARG B 1 27 ? 12.391 10.555 8 1 94.88 27 ARG B C 1
ATOM 1299 O O . ARG B 1 27 ? 11.93 10.672 6.863 1 94.88 27 ARG B O 1
ATOM 1306 N N . GLU B 1 28 ? 13.57 10.062 8.242 1 96.38 28 GLU B N 1
ATOM 1307 C CA . GLU B 1 28 ? 14.477 9.602 7.195 1 96.38 28 GLU B CA 1
ATOM 1308 C C . GLU B 1 28 ? 14.055 8.234 6.66 1 96.38 28 GLU B C 1
ATOM 1310 O O . GLU B 1 28 ? 13.398 7.461 7.363 1 96.38 28 GLU B O 1
ATOM 1315 N N . PRO B 1 29 ? 14.406 7.953 5.352 1 96.25 29 PRO B N 1
ATOM 1316 C CA . PRO B 1 29 ? 14.148 6.594 4.867 1 96.25 29 PRO B CA 1
ATOM 1317 C C . PRO B 1 29 ? 14.883 5.531 5.684 1 96.25 29 PRO B C 1
ATOM 1319 O O . PRO B 1 29 ? 15.953 5.797 6.234 1 96.25 29 PRO B O 1
ATOM 1322 N N . ASP B 1 30 ? 14.281 4.363 5.719 1 95.31 30 ASP B N 1
ATOM 1323 C CA . ASP B 1 30 ? 14.867 3.234 6.438 1 95.31 30 ASP B CA 1
ATOM 1324 C C . ASP B 1 30 ? 15.844 2.465 5.555 1 95.31 30 ASP B C 1
ATOM 1326 O O . ASP B 1 30 ? 16.688 1.723 6.055 1 95.31 30 ASP B O 1
ATOM 1330 N N . PHE B 1 31 ? 15.648 2.545 4.238 1 92.38 31 PHE B N 1
ATOM 1331 C CA . PHE B 1 31 ? 16.5 1.873 3.258 1 92.38 31 PHE B CA 1
ATOM 1332 C C . PHE B 1 31 ? 16.797 2.789 2.076 1 92.38 31 PHE B C 1
ATOM 1334 O O . PHE B 1 31 ? 15.891 3.453 1.561 1 92.38 31 PHE B O 1
ATOM 1341 N N . LYS B 1 32 ? 18.016 2.936 1.771 1 88.94 32 LYS B N 1
ATOM 1342 C CA . LYS B 1 32 ? 18.469 3.678 0.597 1 88.94 32 LYS B CA 1
ATOM 1343 C C . LYS B 1 32 ? 19.312 2.793 -0.324 1 88.94 32 LYS B C 1
ATOM 1345 O O . LYS B 1 32 ? 20.344 2.262 0.087 1 88.94 32 LYS B O 1
ATOM 1350 N N . ALA B 1 33 ? 18.703 2.598 -1.534 1 75 33 ALA B N 1
ATOM 1351 C CA . ALA B 1 33 ? 19.484 1.828 -2.5 1 75 33 ALA B CA 1
ATOM 1352 C C . ALA B 1 33 ? 20.438 2.73 -3.275 1 75 33 ALA B C 1
ATOM 1354 O O . ALA B 1 33 ? 20.188 3.926 -3.432 1 75 33 ALA B O 1
ATOM 1355 N N . HIS B 1 34 ? 21.625 2.305 -3.623 1 67.56 34 HIS B N 1
ATOM 1356 C CA . HIS B 1 34 ? 22.594 3.051 -4.422 1 67.56 34 HIS B CA 1
ATOM 1357 C C . HIS B 1 34 ? 22.016 3.426 -5.781 1 67.56 34 HIS B C 1
ATOM 1359 O O . HIS B 1 34 ? 22.594 4.234 -6.508 1 67.56 34 HIS B O 1
ATOM 1365 N N . GLY B 1 35 ? 20.719 3.229 -6 1 65.62 35 GLY B N 1
ATOM 1366 C CA . GLY B 1 35 ? 20.328 3.426 -7.387 1 65.62 35 GLY B CA 1
ATOM 1367 C C . GLY B 1 35 ? 18.828 3.576 -7.566 1 65.62 35 GLY B C 1
ATOM 1368 O O . GLY B 1 35 ? 18.219 2.891 -8.391 1 65.62 35 GLY B O 1
ATOM 1369 N N . GLY B 1 36 ? 18.234 4.773 -7.004 1 85.12 36 GLY B N 1
ATOM 1370 C CA . GLY B 1 36 ? 17.016 5.152 -7.719 1 85.12 36 GLY B CA 1
ATOM 1371 C C . GLY B 1 36 ? 15.758 4.961 -6.902 1 85.12 36 GLY B C 1
ATOM 1372 O O . GLY B 1 36 ? 14.656 5.215 -7.387 1 85.12 36 GLY B O 1
ATOM 1373 N N . PHE B 1 37 ? 15.922 4.246 -5.77 1 93.75 37 PHE B N 1
ATOM 1374 C CA . PHE B 1 37 ? 14.734 4.285 -4.926 1 93.75 37 PHE B CA 1
ATOM 1375 C C . PHE B 1 37 ? 15.117 4.301 -3.451 1 93.75 37 PHE B C 1
ATOM 1377 O O . PHE B 1 37 ? 16.25 3.949 -3.092 1 93.75 37 PHE B O 1
ATOM 1384 N N . VAL B 1 38 ? 14.273 4.805 -2.559 1 96.19 38 VAL B N 1
ATOM 1385 C CA . VAL B 1 38 ? 14.336 4.734 -1.104 1 96.19 38 VAL B CA 1
ATOM 1386 C C . VAL B 1 38 ? 13.031 4.172 -0.555 1 96.19 38 VAL B C 1
ATOM 1388 O O . VAL B 1 38 ? 12.008 4.184 -1.243 1 96.19 38 VAL B O 1
ATOM 1391 N N . GLU B 1 39 ? 13.188 3.654 0.749 1 96.94 39 GLU B N 1
ATOM 1392 C CA . GLU B 1 39 ? 11.984 3.045 1.315 1 96.94 39 GLU B CA 1
ATOM 1393 C C . GLU B 1 39 ? 11.812 3.428 2.783 1 96.94 39 GLU B C 1
ATOM 1395 O O . GLU B 1 39 ? 12.797 3.611 3.502 1 96.94 39 GLU B O 1
ATOM 1400 N N . TRP B 1 40 ? 10.555 3.613 3.203 1 97.06 40 TRP B N 1
ATOM 1401 C CA . TRP B 1 40 ? 10.125 3.736 4.594 1 97.06 40 TRP B CA 1
ATOM 1402 C C . TRP B 1 40 ? 9.297 2.531 5.02 1 97.06 40 TRP B C 1
ATOM 1404 O O . TRP B 1 40 ? 8.328 2.174 4.355 1 97.06 40 TRP B O 1
ATOM 1414 N N . GLU B 1 41 ? 9.664 1.847 6.078 1 96.06 41 GLU B N 1
ATOM 1415 C CA . GLU B 1 41 ? 8.773 0.865 6.695 1 96.06 41 GLU B CA 1
ATOM 1416 C C . GLU B 1 41 ? 7.758 1.541 7.613 1 96.06 41 GLU B C 1
ATOM 1418 O O . GLU B 1 41 ? 8.039 1.784 8.789 1 96.06 41 GLU B O 1
ATOM 1423 N N . LEU B 1 42 ? 6.598 1.788 7.16 1 95.19 42 LEU B N 1
ATOM 1424 C CA . LEU B 1 42 ? 5.602 2.578 7.875 1 95.19 42 LEU B CA 1
ATOM 1425 C C . LEU B 1 42 ? 4.988 1.777 9.016 1 95.19 42 LEU B C 1
ATOM 1427 O O . LEU B 1 42 ? 4.664 2.336 10.07 1 95.19 42 LEU B O 1
ATOM 1431 N N . LEU B 1 43 ? 4.746 0.499 8.781 1 93.62 43 LEU B N 1
ATOM 1432 C CA . LEU B 1 43 ? 4.355 -0.535 9.734 1 93.62 43 LEU B CA 1
ATOM 1433 C C . LEU B 1 43 ? 5.23 -1.776 9.578 1 93.62 43 LEU B C 1
ATOM 1435 O O . LEU B 1 43 ? 5.855 -1.973 8.539 1 93.62 43 LEU B O 1
ATOM 1439 N N . PRO B 1 44 ? 5.266 -2.537 10.656 1 91.5 44 PRO B N 1
ATOM 1440 C CA . PRO B 1 44 ? 6.031 -3.771 10.461 1 91.5 44 PRO B CA 1
ATOM 1441 C C . PRO B 1 44 ? 5.613 -4.535 9.211 1 91.5 44 PRO B C 1
ATOM 1443 O O . PRO B 1 44 ? 4.473 -4.992 9.109 1 91.5 44 PRO B O 1
ATOM 1446 N N . GLY B 1 45 ? 6.543 -4.637 8.188 1 93.81 45 GLY B N 1
ATOM 1447 C CA . GLY B 1 45 ? 6.305 -5.395 6.965 1 93.81 45 GLY B CA 1
ATOM 1448 C C . GLY B 1 45 ? 5.594 -4.59 5.895 1 93.81 45 GLY B C 1
ATOM 1449 O O . GLY B 1 45 ? 5.363 -5.082 4.789 1 93.81 45 GLY B O 1
ATOM 1450 N N . ALA B 1 46 ? 5.164 -3.387 6.16 1 96 46 ALA B N 1
ATOM 1451 C CA . ALA B 1 46 ? 4.488 -2.537 5.18 1 96 46 ALA B CA 1
ATOM 1452 C C . ALA B 1 46 ? 5.367 -1.351 4.789 1 96 46 ALA B C 1
ATOM 1454 O O . ALA B 1 46 ? 5.629 -0.468 5.609 1 96 46 ALA B O 1
ATOM 1455 N N . TRP B 1 47 ? 5.695 -1.315 3.465 1 96.19 47 TRP B N 1
ATOM 1456 C CA . TRP B 1 47 ? 6.723 -0.381 3.014 1 96.19 47 TRP B CA 1
ATOM 1457 C C . TRP B 1 47 ? 6.168 0.569 1.957 1 96.19 47 TRP B C 1
ATOM 1459 O O . TRP B 1 47 ? 5.391 0.161 1.094 1 96.19 47 TRP B O 1
ATOM 1469 N N . LEU B 1 48 ? 6.605 1.827 2.045 1 97.5 48 LEU B N 1
ATOM 1470 C CA . LEU B 1 48 ? 6.48 2.779 0.946 1 97.5 48 LEU B CA 1
ATOM 1471 C C . LEU B 1 48 ? 7.809 2.932 0.21 1 97.5 48 LEU B C 1
ATOM 1473 O O . LEU B 1 48 ? 8.836 3.213 0.829 1 97.5 48 LEU B O 1
ATOM 1477 N N . GLN B 1 49 ? 7.777 2.715 -1.068 1 96.5 49 GLN B N 1
ATOM 1478 C CA . GLN B 1 49 ? 8.953 2.898 -1.918 1 96.5 49 GLN B CA 1
ATOM 1479 C C . GLN B 1 49 ? 8.789 4.117 -2.824 1 96.5 49 GLN B C 1
ATOM 1481 O O . GLN B 1 49 ? 7.781 4.242 -3.529 1 96.5 49 GLN B O 1
ATOM 1486 N N . VAL B 1 50 ? 9.727 5.004 -2.779 1 96.5 50 VAL B N 1
ATOM 1487 C CA . VAL B 1 50 ? 9.82 6.129 -3.703 1 96.5 50 VAL B CA 1
ATOM 1488 C C . VAL B 1 50 ? 10.93 5.863 -4.723 1 96.5 50 VAL B C 1
ATOM 1490 O O . VAL B 1 50 ? 12.102 5.738 -4.359 1 96.5 50 VAL B O 1
ATOM 1493 N N . ALA B 1 51 ? 10.531 5.742 -5.949 1 94.62 51 ALA B N 1
ATOM 1494 C CA . ALA B 1 51 ? 11.477 5.375 -7 1 94.62 51 ALA B CA 1
ATOM 1495 C C . ALA B 1 51 ? 11.539 6.449 -8.078 1 94.62 51 ALA B C 1
ATOM 1497 O O . ALA B 1 51 ? 10.555 7.145 -8.336 1 94.62 51 ALA B O 1
ATOM 1498 N N . GLU B 1 52 ? 12.68 6.488 -8.648 1 92.56 52 GLU B N 1
ATOM 1499 C CA . GLU B 1 52 ? 12.828 7.355 -9.812 1 92.56 52 GLU B CA 1
ATOM 1500 C C . GLU B 1 52 ? 12.102 6.773 -11.023 1 92.56 52 GLU B C 1
ATOM 1502 O O . GLU B 1 52 ? 12.25 5.59 -11.336 1 92.56 52 GLU B O 1
ATOM 1507 N N . GLY B 1 53 ? 11.266 7.641 -11.609 1 89.56 53 GLY B N 1
ATOM 1508 C CA . GLY B 1 53 ? 10.555 7.195 -12.797 1 89.56 53 GLY B CA 1
ATOM 1509 C C . GLY B 1 53 ? 9.531 8.195 -13.289 1 89.56 53 GLY B C 1
ATOM 1510 O O . GLY B 1 53 ? 9.398 9.281 -12.727 1 89.56 53 GLY B O 1
ATOM 1511 N N . THR B 1 54 ? 8.922 7.871 -14.406 1 83.12 54 THR B N 1
ATOM 1512 C CA . THR B 1 54 ? 7.879 8.719 -14.969 1 83.12 54 THR B CA 1
ATOM 1513 C C . THR B 1 54 ? 6.531 8.422 -14.312 1 83.12 54 THR B C 1
ATOM 1515 O O . THR B 1 54 ? 5.996 7.32 -14.445 1 83.12 54 THR B O 1
ATOM 1518 N N . PRO B 1 55 ? 6.117 9.445 -13.656 1 73.81 55 PRO B N 1
ATOM 1519 C CA . PRO B 1 55 ? 4.824 9.234 -12.992 1 73.81 55 PRO B CA 1
ATOM 1520 C C . PRO B 1 55 ? 3.697 8.945 -13.977 1 73.81 55 PRO B C 1
ATOM 1522 O O . PRO B 1 55 ? 3.705 9.453 -15.102 1 73.81 55 PRO B O 1
ATOM 1525 N N . VAL B 1 56 ? 2.895 7.988 -13.695 1 70.81 56 VAL B N 1
ATOM 1526 C CA . VAL B 1 56 ? 1.671 7.719 -14.438 1 70.81 56 VAL B CA 1
ATOM 1527 C C . VAL B 1 56 ? 0.475 8.328 -13.711 1 70.81 56 VAL B C 1
ATOM 1529 O O . VAL B 1 56 ? 0.59 8.742 -12.555 1 70.81 56 VAL B O 1
ATOM 1532 N N . GLU B 1 57 ? -0.646 8.469 -14.562 1 75.06 57 GLU B N 1
ATOM 1533 C CA . GLU B 1 57 ? -1.874 8.828 -13.859 1 75.06 57 GLU B CA 1
ATOM 1534 C C . GLU B 1 57 ? -2.236 7.777 -12.812 1 75.06 57 GLU B C 1
ATOM 1536 O O . GLU B 1 57 ? -2.355 6.59 -13.125 1 75.06 57 GLU B O 1
ATOM 1541 N N . GLY B 1 58 ? -2.033 8.094 -11.586 1 78 58 GLY B N 1
ATOM 1542 C CA . GLY B 1 58 ? -2.182 7.191 -10.461 1 78 58 GLY B CA 1
ATOM 1543 C C . GLY B 1 58 ? -0.857 6.797 -9.836 1 78 58 GLY B C 1
ATOM 1544 O O . GLY B 1 58 ? 0.18 7.391 -10.133 1 78 58 GLY B O 1
ATOM 1545 N N . ASN B 1 59 ? -0.923 5.883 -8.953 1 91.31 59 ASN B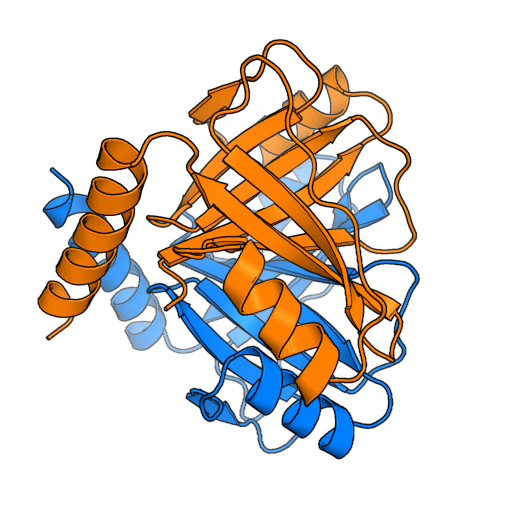 N 1
ATOM 1546 C CA . ASN B 1 59 ? 0.267 5.426 -8.242 1 91.31 59 ASN B CA 1
ATOM 1547 C C . ASN B 1 59 ? 0.885 4.203 -8.914 1 91.31 59 ASN B C 1
ATOM 1549 O O . ASN B 1 59 ? 0.262 3.582 -9.773 1 91.31 59 ASN B O 1
ATOM 1553 N N . GLY B 1 60 ? 2.133 3.883 -8.609 1 91.44 60 GLY B N 1
ATOM 1554 C CA . GLY B 1 60 ? 2.818 2.689 -9.086 1 91.44 60 GLY B CA 1
ATOM 1555 C C . GLY B 1 60 ? 2.258 1.408 -8.492 1 91.44 60 GLY B C 1
ATOM 1556 O O . GLY B 1 60 ? 1.164 1.405 -7.926 1 91.44 60 GLY B O 1
ATOM 1557 N N . PRO B 1 61 ? 2.986 0.326 -8.664 1 93.81 61 PRO B N 1
ATOM 1558 C CA . PRO B 1 61 ? 2.455 -0.988 -8.297 1 93.81 61 PRO B CA 1
ATOM 1559 C C . PRO B 1 61 ? 2.404 -1.2 -6.785 1 93.81 61 PRO B C 1
ATOM 1561 O O . PRO B 1 61 ? 3.15 -0.556 -6.043 1 93.81 61 PRO B O 1
ATOM 1564 N N . PHE B 1 62 ? 1.511 -2.027 -6.371 1 94.75 62 PHE B N 1
ATOM 1565 C CA . PHE B 1 62 ? 1.406 -2.633 -5.047 1 94.75 62 PHE B CA 1
ATOM 1566 C C . PHE B 1 62 ? 1.978 -4.047 -5.051 1 94.75 62 PHE B C 1
ATOM 1568 O O . PHE B 1 62 ? 1.473 -4.922 -5.754 1 94.75 62 PHE B O 1
ATOM 1575 N N . ARG B 1 63 ? 2.984 -4.324 -4.258 1 97.06 63 ARG B N 1
ATOM 1576 C CA . ARG B 1 63 ? 3.689 -5.598 -4.363 1 97.06 63 ARG B CA 1
ATOM 1577 C C . ARG B 1 63 ? 3.498 -6.438 -3.102 1 97.06 63 ARG B C 1
ATOM 1579 O O . ARG B 1 63 ? 3.523 -5.906 -1.989 1 97.06 63 ARG B O 1
ATOM 1586 N N . LEU B 1 64 ? 3.398 -7.762 -3.311 1 96.81 64 LEU B N 1
ATOM 1587 C CA . LEU B 1 64 ? 3.201 -8.758 -2.264 1 96.81 64 LEU B CA 1
ATOM 1588 C C . LEU B 1 64 ? 4.449 -9.617 -2.086 1 96.81 64 LEU B C 1
ATOM 1590 O O . LEU B 1 64 ? 4.945 -10.211 -3.049 1 96.81 64 LEU B O 1
ATOM 1594 N N . GLY B 1 65 ? 4.949 -9.625 -0.882 1 97 65 GLY B N 1
ATOM 1595 C CA . GLY B 1 65 ? 6.047 -10.523 -0.567 1 97 65 GLY B CA 1
ATOM 1596 C C . GLY B 1 65 ? 5.617 -11.969 -0.416 1 97 65 GLY B C 1
ATOM 1597 O O . GLY B 1 65 ? 4.723 -12.281 0.378 1 97 65 GLY B O 1
ATOM 1598 N N . VAL B 1 66 ? 6.258 -12.883 -1.171 1 96.19 66 VAL B N 1
ATOM 1599 C CA . VAL B 1 66 ? 5.863 -14.281 -1.188 1 96.19 66 VAL B CA 1
ATOM 1600 C C . VAL B 1 66 ? 7.09 -15.172 -0.988 1 96.19 66 VAL B C 1
ATOM 1602 O O . VAL B 1 66 ? 8.227 -14.703 -1.124 1 96.19 66 VAL B O 1
ATOM 1605 N N . THR B 1 67 ? 6.852 -16.391 -0.622 1 95.12 67 THR B N 1
ATOM 1606 C CA . THR B 1 67 ? 7.945 -17.312 -0.322 1 95.12 67 THR B CA 1
ATOM 1607 C C . THR B 1 67 ? 8.547 -17.875 -1.606 1 95.12 67 THR B C 1
ATOM 1609 O O . THR B 1 67 ? 9.734 -18.188 -1.649 1 95.12 67 THR B O 1
ATOM 1612 N N . SER B 1 68 ? 7.746 -18.062 -2.629 1 96 68 SER B N 1
ATOM 1613 C CA . SER B 1 68 ? 8.211 -18.484 -3.943 1 96 68 SER B CA 1
ATOM 1614 C C . SER B 1 68 ? 7.531 -17.688 -5.055 1 96 68 SER B C 1
ATOM 1616 O O . SER B 1 68 ? 6.363 -17.938 -5.371 1 96 68 SER B O 1
ATOM 1618 N N . ILE B 1 69 ? 8.258 -16.859 -5.652 1 97.19 69 ILE B N 1
ATOM 1619 C CA . ILE B 1 69 ? 7.691 -16 -6.691 1 97.19 69 ILE B CA 1
ATOM 1620 C C . ILE B 1 69 ? 7.367 -16.844 -7.926 1 97.19 69 ILE B C 1
ATOM 1622 O O . ILE B 1 69 ? 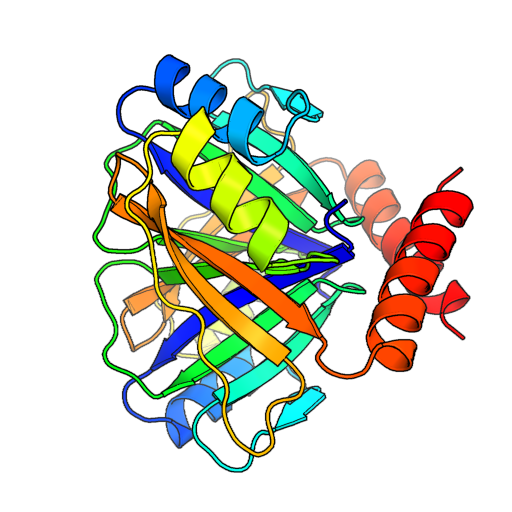6.379 -16.578 -8.617 1 97.19 69 ILE B O 1
ATOM 1626 N N . GLU B 1 70 ? 8.109 -17.828 -8.211 1 96.25 70 GLU B N 1
ATOM 1627 C CA . GLU B 1 70 ? 7.863 -18.688 -9.359 1 96.25 70 GLU B CA 1
ATOM 1628 C C . GLU B 1 70 ? 6.555 -19.469 -9.203 1 96.25 70 GLU B C 1
ATOM 1630 O O . GLU B 1 70 ? 5.75 -19.531 -10.133 1 96.25 70 GLU B O 1
ATOM 1635 N N . GLU B 1 71 ? 6.34 -20.031 -8.07 1 95.81 71 GLU B N 1
ATOM 1636 C CA . GLU B 1 71 ? 5.109 -20.766 -7.82 1 95.81 71 GLU B CA 1
ATOM 1637 C C . GLU B 1 71 ? 3.885 -19.859 -7.91 1 95.81 71 GLU B C 1
ATOM 1639 O O . GLU B 1 71 ? 2.865 -20.25 -8.484 1 95.81 71 GLU B O 1
ATOM 1644 N N . GLU B 1 72 ? 3.99 -18.734 -7.281 1 96.5 72 GLU B N 1
ATOM 1645 C CA . GLU B 1 72 ? 2.859 -17.812 -7.316 1 96.5 72 GLU B CA 1
ATOM 1646 C C . GLU B 1 72 ? 2.594 -17.312 -8.734 1 96.5 72 GLU B C 1
ATOM 1648 O O . GLU B 1 72 ? 1.438 -17.172 -9.141 1 96.5 72 GLU B O 1
ATOM 1653 N N . ARG B 1 73 ? 3.662 -17.016 -9.445 1 96.19 73 ARG B N 1
ATOM 1654 C CA . ARG B 1 73 ? 3.482 -16.625 -10.844 1 96.19 73 ARG B CA 1
ATOM 1655 C C . ARG B 1 73 ? 2.719 -17.688 -11.617 1 96.19 73 ARG B C 1
ATOM 1657 O O . ARG B 1 73 ? 1.781 -17.375 -12.352 1 96.19 73 ARG B O 1
ATOM 1664 N N . GLN B 1 74 ? 3.143 -18.875 -11.492 1 96.12 74 GLN B N 1
ATOM 1665 C CA . GLN B 1 74 ? 2.473 -19.969 -12.18 1 96.12 74 GLN B CA 1
ATOM 1666 C C . GLN B 1 74 ? 0.997 -20.047 -11.789 1 96.12 74 GLN B C 1
ATOM 1668 O O . GLN B 1 74 ? 0.129 -20.172 -12.656 1 96.12 74 GLN B O 1
ATOM 1673 N N . ARG B 1 75 ? 0.729 -19.969 -10.531 1 95.69 75 ARG B N 1
ATOM 1674 C CA . ARG B 1 75 ? -0.643 -20.031 -10.039 1 95.69 75 ARG B CA 1
ATOM 1675 C C . ARG B 1 75 ? -1.481 -18.891 -10.617 1 95.69 75 ARG B C 1
ATOM 1677 O O . ARG B 1 75 ? -2.586 -19.125 -11.109 1 95.69 75 ARG B O 1
ATOM 1684 N N . ILE B 1 76 ? -0.969 -17.688 -10.547 1 95.38 76 ILE B N 1
ATOM 1685 C CA . ILE B 1 76 ? -1.696 -16.484 -10.953 1 95.38 76 ILE B CA 1
ATOM 1686 C C . ILE B 1 76 ? -1.954 -16.531 -12.453 1 95.38 76 ILE B C 1
ATOM 1688 O O . ILE B 1 76 ? -3.057 -16.219 -12.914 1 95.38 76 ILE B O 1
ATOM 1692 N N . CYS B 1 77 ? -0.959 -16.906 -13.164 1 95.44 77 CYS B N 1
ATOM 1693 C CA . CYS B 1 77 ? -1.107 -16.969 -14.617 1 95.44 77 CYS B CA 1
ATOM 1694 C C . CYS B 1 77 ? -2.162 -18 -15.016 1 95.44 77 CYS B C 1
ATOM 1696 O O . CYS B 1 77 ? -2.957 -17.75 -15.922 1 95.44 77 CYS B O 1
ATOM 1698 N N . THR B 1 78 ? -2.191 -19.016 -14.312 1 94.31 78 THR B N 1
ATOM 1699 C CA . THR B 1 78 ? -3.119 -20.094 -14.633 1 94.31 78 THR B CA 1
ATOM 1700 C C . THR B 1 78 ? -4.516 -19.797 -14.094 1 94.31 78 THR B C 1
ATOM 1702 O O . THR B 1 78 ? -5.5 -19.875 -14.828 1 94.31 78 THR B O 1
ATOM 1705 N N . ALA B 1 79 ? -4.59 -19.359 -12.914 1 93.06 79 ALA B N 1
ATOM 1706 C CA . ALA B 1 79 ? -5.871 -19.219 -12.227 1 93.06 79 ALA B CA 1
ATOM 1707 C C . ALA B 1 79 ? -6.562 -17.922 -12.625 1 93.06 79 ALA B C 1
ATOM 1709 O O . ALA B 1 79 ? -7.793 -17.844 -12.641 1 93.06 79 ALA B O 1
ATOM 1710 N N . LEU B 1 80 ? -5.766 -16.922 -12.93 1 94.81 80 LEU B N 1
ATOM 1711 C CA . LEU B 1 80 ? -6.34 -15.594 -13.117 1 94.81 80 LEU B CA 1
ATOM 1712 C C . LEU B 1 80 ? -6.164 -15.125 -14.555 1 94.81 80 LEU B C 1
ATOM 1714 O O . LEU B 1 80 ? -6.516 -13.992 -14.891 1 94.81 80 LEU B O 1
ATOM 1718 N N . ASN B 1 81 ? -5.613 -15.922 -15.391 1 92.25 81 ASN B N 1
ATOM 1719 C CA . ASN B 1 81 ? -5.406 -15.633 -16.812 1 92.25 81 ASN B CA 1
ATOM 1720 C C . ASN B 1 81 ? -4.582 -14.367 -17.016 1 92.25 81 ASN B C 1
ATOM 1722 O O . ASN B 1 81 ? -4.949 -13.5 -17.812 1 92.25 81 ASN B O 1
ATOM 1726 N N . VAL B 1 82 ? -3.623 -14.227 -16.203 1 93.69 82 VAL B N 1
ATOM 1727 C CA . VAL B 1 82 ? -2.646 -13.148 -16.328 1 93.69 82 VAL B CA 1
ATOM 1728 C C . VAL B 1 82 ? -1.498 -13.586 -17.234 1 93.69 82 VAL B C 1
ATOM 1730 O O . VAL B 1 82 ? -1.023 -14.719 -17.141 1 93.69 82 VAL B O 1
ATOM 1733 N N . GLU B 1 83 ? -1.173 -12.719 -18.125 1 92.69 83 GLU B N 1
ATOM 1734 C CA . GLU B 1 83 ? -0.028 -13.016 -18.984 1 92.69 83 GLU B CA 1
ATOM 1735 C C . GLU B 1 83 ? 1.241 -13.219 -18.172 1 92.69 83 GLU B C 1
ATOM 1737 O O . GLU B 1 83 ? 1.456 -12.531 -17.172 1 92.69 83 GLU B O 1
ATOM 1742 N N . GLU B 1 84 ? 2.002 -14.109 -18.703 1 92.81 84 GLU B N 1
ATOM 1743 C CA . GLU B 1 84 ? 3.285 -14.328 -18.031 1 92.81 84 GLU B CA 1
ATOM 1744 C C . GLU B 1 84 ? 4.086 -13.031 -17.953 1 92.81 84 GLU B C 1
ATOM 1746 O O . GLU B 1 84 ? 4.074 -12.227 -18.891 1 92.81 84 GLU B O 1
ATOM 1751 N N . PHE B 1 85 ? 4.668 -12.828 -16.844 1 95.25 85 PHE B N 1
ATOM 1752 C CA . PHE B 1 85 ? 5.48 -11.633 -16.656 1 95.25 85 PHE B CA 1
ATOM 1753 C C . PHE B 1 85 ? 6.891 -12.008 -16.219 1 95.25 85 PHE B C 1
ATOM 1755 O O . PHE B 1 85 ? 7.117 -13.086 -15.664 1 95.25 85 PHE B O 1
ATOM 1762 N N . GLU B 1 86 ? 7.797 -11.102 -16.5 1 96.81 86 GLU B N 1
ATOM 1763 C CA . GLU B 1 86 ? 9.203 -11.344 -16.203 1 96.81 86 GLU B CA 1
ATOM 1764 C C . GLU B 1 86 ? 9.516 -11.086 -14.727 1 96.81 86 GLU B C 1
ATOM 1766 O O . GLU B 1 86 ? 8.898 -10.219 -14.102 1 96.81 86 GLU B O 1
ATOM 1771 N N . ILE B 1 87 ? 10.508 -11.859 -14.219 1 96.94 87 ILE B N 1
ATOM 1772 C CA . ILE B 1 87 ? 11.062 -11.641 -12.891 1 96.94 87 ILE B CA 1
ATOM 1773 C C . ILE B 1 87 ? 12.43 -10.969 -13 1 96.94 87 ILE B C 1
ATOM 1775 O O . ILE B 1 87 ? 13.297 -11.438 -13.742 1 96.94 87 ILE B O 1
ATOM 1779 N N . PHE B 1 88 ? 12.594 -9.883 -12.227 1 96.31 88 PHE B N 1
ATOM 1780 C CA . PHE B 1 88 ? 13.8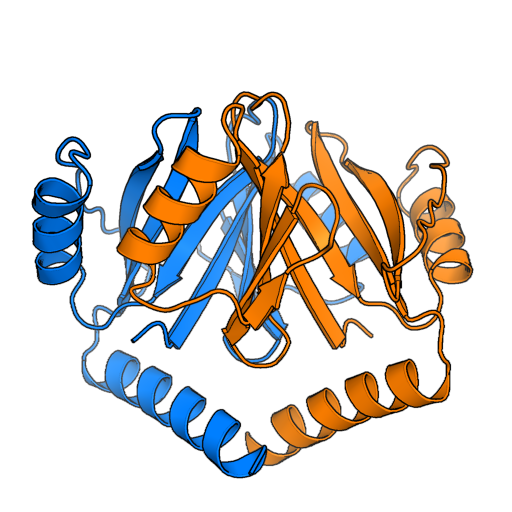05 -9.078 -12.32 1 96.31 88 PHE B CA 1
ATOM 1781 C C . PHE B 1 88 ? 14.633 -9.195 -11.047 1 96.31 88 PHE B C 1
ATOM 1783 O O . PHE B 1 88 ? 14.102 -9.539 -9.984 1 96.31 88 PHE B O 1
ATOM 1790 N N . SER B 1 89 ? 15.906 -9.016 -11.234 1 94.19 89 SER B N 1
ATOM 1791 C CA . SER B 1 89 ? 16.844 -8.828 -10.125 1 94.19 89 SER B CA 1
ATOM 1792 C C . SER B 1 89 ? 17.828 -7.711 -10.422 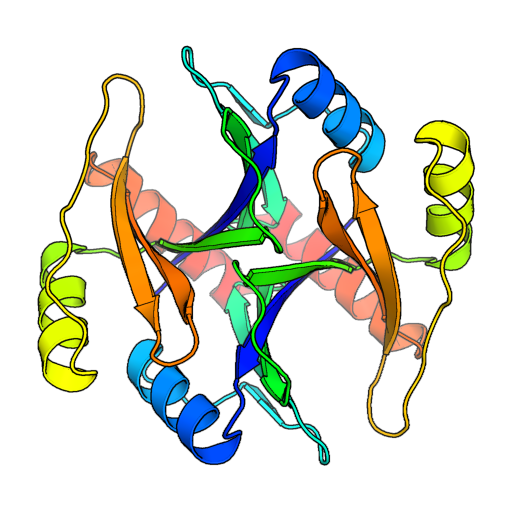1 94.19 89 SER B C 1
ATOM 1794 O O . SER B 1 89 ? 18.031 -7.344 -11.578 1 94.19 89 SER B O 1
ATOM 1796 N N . ARG B 1 90 ? 18.328 -7.109 -9.398 1 89.69 90 ARG B N 1
ATOM 1797 C CA . ARG B 1 90 ? 19.312 -6.051 -9.523 1 89.69 90 ARG B CA 1
ATOM 1798 C C . ARG B 1 90 ? 20.359 -6.133 -8.414 1 89.69 90 ARG B C 1
ATOM 1800 O O . ARG B 1 90 ? 20.016 -6.426 -7.262 1 89.69 90 ARG B O 1
ATOM 1807 N N . ASP B 1 91 ? 21.547 -5.773 -8.797 1 88.81 91 ASP B N 1
ATOM 1808 C CA . ASP B 1 91 ? 22.594 -5.773 -7.789 1 88.81 91 ASP B CA 1
ATOM 1809 C C . ASP B 1 91 ? 22.266 -4.801 -6.656 1 88.81 91 ASP B C 1
ATOM 1811 O O . ASP B 1 91 ? 21.812 -3.684 -6.902 1 88.81 91 ASP B O 1
ATOM 1815 N N . GLY B 1 92 ? 22.469 -5.254 -5.398 1 87.19 92 GLY B N 1
ATOM 1816 C CA . GLY B 1 92 ? 22.234 -4.402 -4.242 1 87.19 92 GLY B CA 1
ATOM 1817 C C . GLY B 1 92 ? 20.797 -4.43 -3.758 1 87.19 92 GLY B C 1
ATOM 1818 O O . GLY B 1 92 ? 20.469 -3.834 -2.729 1 87.19 92 GLY B O 1
ATOM 1819 N N . VAL B 1 93 ? 19.969 -5.016 -4.531 1 90.12 93 VAL B N 1
ATOM 1820 C CA . VAL B 1 93 ? 18.578 -5.199 -4.129 1 90.12 93 VAL B CA 1
ATOM 1821 C C . VAL B 1 93 ? 18.375 -6.625 -3.627 1 90.12 93 VAL B C 1
AT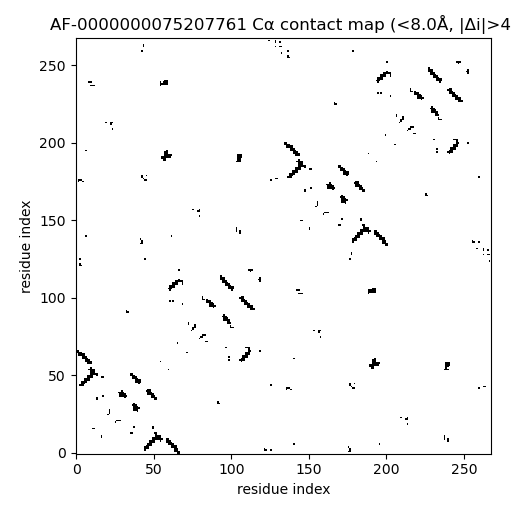OM 1823 O O . VAL B 1 93 ? 18.641 -7.59 -4.352 1 90.12 93 VAL B O 1
ATOM 1826 N N . PRO B 1 94 ? 17.875 -6.777 -2.434 1 92.88 94 PRO B N 1
ATOM 1827 C CA . PRO B 1 94 ? 17.906 -8.094 -1.8 1 92.88 94 PRO B CA 1
ATOM 1828 C C . PRO B 1 94 ? 16.734 -8.977 -2.234 1 92.88 94 PRO B C 1
ATOM 1830 O O . PRO B 1 94 ? 16.547 -10.078 -1.697 1 92.88 94 PRO B O 1
ATOM 1833 N N . VAL B 1 95 ? 15.961 -8.508 -3.176 1 95.94 95 VAL B N 1
ATOM 1834 C CA . VAL B 1 95 ? 14.805 -9.289 -3.607 1 95.94 95 VAL B CA 1
ATOM 1835 C C . VAL B 1 95 ? 14.812 -9.414 -5.129 1 95.94 95 VAL B C 1
ATOM 1837 O O . VAL B 1 95 ? 15.422 -8.602 -5.824 1 95.94 95 VAL B O 1
ATOM 1840 N N . THR B 1 96 ? 14.133 -10.477 -5.629 1 97.19 96 THR B N 1
ATOM 1841 C CA . THR B 1 96 ? 13.633 -10.531 -7 1 97.19 96 THR B CA 1
ATOM 1842 C C . THR B 1 96 ? 12.18 -10.086 -7.07 1 97.19 96 THR B C 1
ATOM 1844 O O . THR B 1 96 ? 11.438 -10.219 -6.09 1 97.19 96 THR B O 1
ATOM 1847 N N . TRP B 1 97 ? 11.758 -9.461 -8.219 1 96.94 97 TRP B N 1
ATOM 1848 C CA . TRP B 1 97 ? 10.391 -8.953 -8.273 1 96.94 97 TRP B CA 1
ATOM 1849 C C . TRP B 1 97 ? 9.836 -9.039 -9.688 1 96.94 97 TRP B C 1
ATOM 1851 O O . TRP B 1 97 ? 10.594 -9.156 -10.656 1 96.94 97 TRP B O 1
ATOM 1861 N N . GLY B 1 98 ? 8.578 -9.125 -9.805 1 96.69 98 GLY B N 1
ATOM 1862 C CA . GLY B 1 98 ? 7.82 -9.047 -11.039 1 96.69 98 GLY B CA 1
ATOM 1863 C C . GLY B 1 98 ? 6.508 -8.305 -10.891 1 96.69 98 GLY B C 1
ATOM 1864 O O . GLY B 1 98 ? 5.918 -8.289 -9.805 1 96.69 98 GLY B O 1
ATOM 1865 N N . THR B 1 99 ? 6.117 -7.637 -11.977 1 95.94 99 THR B N 1
ATOM 1866 C CA . THR B 1 99 ? 4.875 -6.871 -11.977 1 95.94 99 THR B CA 1
ATOM 1867 C C . THR B 1 99 ? 3.943 -7.355 -13.086 1 95.94 99 THR B C 1
ATOM 1869 O O . THR B 1 99 ? 4.391 -7.68 -14.18 1 95.94 99 THR B O 1
ATOM 1872 N N . PHE B 1 100 ? 2.66 -7.434 -12.789 1 94.88 100 PHE B N 1
ATOM 1873 C CA . PHE B 1 100 ? 1.615 -7.75 -13.758 1 94.88 100 PHE B CA 1
ATOM 1874 C C . PHE B 1 100 ? 0.414 -6.828 -13.578 1 94.88 100 PHE B C 1
ATOM 1876 O O . PHE B 1 100 ? 0.364 -6.043 -12.633 1 94.88 100 PHE B O 1
ATOM 1883 N N . THR B 1 101 ? -0.509 -6.898 -14.539 1 93.44 101 THR B N 1
ATOM 1884 C CA . THR B 1 101 ? -1.654 -5.996 -14.531 1 93.44 101 THR B CA 1
ATOM 1885 C C . THR B 1 101 ? -2.957 -6.777 -14.391 1 93.44 101 THR B C 1
ATOM 1887 O O . THR B 1 101 ? -3.133 -7.82 -15.023 1 93.44 101 THR B O 1
ATOM 1890 N N . ASP B 1 102 ? -3.822 -6.289 -13.477 1 93.25 102 ASP B N 1
ATOM 1891 C CA . ASP B 1 102 ? -5.141 -6.906 -13.398 1 93.25 102 ASP B CA 1
ATOM 1892 C C . ASP B 1 102 ? -6 -6.523 -14.602 1 93.25 102 ASP B C 1
ATOM 1894 O O . ASP B 1 102 ? -5.582 -5.719 -15.438 1 93.25 102 ASP B O 1
ATOM 1898 N N . PRO B 1 103 ? -7.176 -7.059 -14.75 1 93.44 103 PRO B N 1
ATOM 1899 C CA . PRO B 1 103 ? -7.992 -6.805 -15.945 1 93.44 103 PRO B CA 1
ATOM 1900 C C . PRO B 1 103 ? -8.367 -5.336 -16.094 1 93.44 103 PRO B C 1
ATOM 1902 O O . PRO B 1 103 ? -8.766 -4.906 -17.188 1 93.44 103 PRO B O 1
ATOM 1905 N N . TRP B 1 104 ? -8.297 -4.562 -15.039 1 93.62 104 TRP B N 1
ATOM 1906 C CA . TRP B 1 104 ? -8.742 -3.174 -15.07 1 93.62 104 TRP B CA 1
ATOM 1907 C C . TRP B 1 104 ? -7.559 -2.219 -15.164 1 93.62 104 TRP B C 1
ATOM 1909 O O . TRP B 1 104 ? -7.73 -0.999 -15.125 1 93.62 104 TRP B O 1
ATOM 1919 N N . GLY B 1 105 ? -6.395 -2.756 -15.195 1 91.19 105 GLY B N 1
ATOM 1920 C CA . GLY B 1 105 ? -5.23 -1.915 -15.422 1 91.19 105 GLY B CA 1
ATOM 1921 C C . GLY B 1 105 ? -4.449 -1.619 -14.156 1 91.19 105 GLY B C 1
ATOM 1922 O O . GLY B 1 105 ? -3.451 -0.896 -14.188 1 91.19 105 GLY B O 1
ATOM 1923 N N . ASN B 1 106 ? -4.871 -2.092 -13.031 1 93.25 106 ASN B N 1
ATOM 1924 C CA . ASN B 1 106 ? -4.086 -1.937 -11.812 1 93.25 106 ASN B CA 1
ATOM 1925 C C . ASN B 1 106 ? -2.809 -2.77 -11.859 1 93.25 106 ASN B C 1
ATOM 1927 O O . ASN B 1 106 ? -2.826 -3.914 -12.312 1 93.25 106 ASN B O 1
ATOM 1931 N N . ARG B 1 107 ? -1.739 -2.137 -11.391 1 93.69 107 ARG B N 1
ATOM 1932 C CA . ARG B 1 107 ? -0.447 -2.814 -11.398 1 93.69 107 ARG B CA 1
ATOM 1933 C C . ARG B 1 107 ? -0.166 -3.48 -10.055 1 93.69 107 ARG B C 1
ATOM 1935 O O . ARG B 1 107 ? -0.089 -2.805 -9.023 1 93.69 107 ARG B O 1
ATOM 1942 N N . ILE B 1 108 ? -0.042 -4.836 -10.125 1 95.19 108 ILE B N 1
ATOM 1943 C CA . ILE B 1 108 ? 0.252 -5.656 -8.953 1 95.19 108 ILE B CA 1
ATOM 1944 C C . ILE B 1 108 ? 1.59 -6.367 -9.141 1 95.19 108 ILE B C 1
ATOM 1946 O O . ILE B 1 108 ? 1.969 -6.699 -10.266 1 95.19 108 ILE B O 1
ATOM 1950 N N . GLY B 1 109 ? 2.268 -6.516 -8.07 1 96.12 109 GLY B N 1
ATOM 1951 C CA . GLY B 1 109 ? 3.553 -7.188 -8.164 1 96.12 109 GLY B CA 1
ATOM 1952 C C . GLY B 1 109 ? 3.768 -8.227 -7.082 1 96.12 109 GLY B C 1
ATOM 1953 O O . GLY B 1 109 ? 2.998 -8.297 -6.125 1 96.12 109 GLY B O 1
ATOM 1954 N N . LEU B 1 110 ? 4.766 -9.062 -7.328 1 97.06 110 LEU B N 1
ATOM 1955 C CA . LEU B 1 110 ? 5.293 -10.031 -6.375 1 97.06 110 LEU B CA 1
ATOM 1956 C C . LEU B 1 110 ? 6.777 -9.781 -6.117 1 97.06 110 LEU B C 1
ATOM 1958 O O . LEU B 1 110 ? 7.492 -9.289 -6.996 1 97.06 110 LEU B O 1
ATOM 1962 N N . PHE B 1 111 ? 7.238 -10.102 -4.945 1 97.62 111 PHE B N 1
ATOM 1963 C CA . PHE B 1 111 ? 8.672 -10.148 -4.715 1 97.62 111 PHE B CA 1
ATOM 1964 C C . PHE B 1 111 ? 9.031 -11.25 -3.729 1 97.62 111 PHE B C 1
ATOM 1966 O O . PHE B 1 111 ? 8.188 -11.695 -2.949 1 97.62 111 PHE B O 1
ATOM 1973 N N . GLU B 1 112 ? 10.25 -11.727 -3.83 1 97.12 112 GLU B N 1
ATOM 1974 C CA . GLU B 1 112 ? 10.82 -12.773 -2.988 1 97.12 112 GLU B CA 1
ATOM 1975 C C . GLU B 1 112 ? 12.25 -12.438 -2.576 1 97.12 112 GLU B C 1
ATOM 1977 O O . GLU B 1 112 ? 13.055 -12.008 -3.406 1 97.12 112 GLU B O 1
ATOM 1982 N N . TYR B 1 113 ? 12.5 -12.562 -1.295 1 96.94 113 TYR B N 1
ATOM 1983 C CA . TYR B 1 113 ? 13.875 -12.367 -0.851 1 96.94 113 TYR B CA 1
ATOM 1984 C C . TYR B 1 113 ? 14.789 -13.438 -1.434 1 96.94 113 TYR B C 1
ATOM 1986 O O . TYR B 1 113 ? 14.438 -14.617 -1.465 1 96.94 113 TYR B O 1
ATOM 1994 N N . ILE B 1 114 ? 15.938 -13.047 -1.847 1 96 114 ILE B N 1
ATOM 1995 C CA . ILE B 1 114 ? 16.906 -13.938 -2.48 1 96 114 ILE B CA 1
ATOM 1996 C C . ILE B 1 114 ? 17.547 -14.836 -1.426 1 96 114 ILE B C 1
ATOM 1998 O O . ILE B 1 114 ? 17.688 -16.047 -1.632 1 96 114 ILE B O 1
ATOM 2002 N N . ASN B 1 115 ? 17.984 -14.234 -0.306 1 96.25 115 ASN B N 1
ATOM 2003 C CA . ASN B 1 115 ? 18.578 -14.977 0.797 1 96.25 115 ASN B CA 1
ATOM 2004 C C . ASN B 1 115 ? 17.531 -15.742 1.597 1 96.25 115 ASN B C 1
ATOM 2006 O O . ASN B 1 115 ? 16.641 -15.133 2.199 1 96.25 115 ASN B O 1
ATOM 2010 N N . GLU B 1 116 ? 17.672 -17.094 1.601 1 95.38 116 GLU B N 1
ATOM 2011 C CA . GLU B 1 116 ? 16.688 -17.953 2.232 1 95.38 116 GLU B CA 1
ATOM 2012 C C . GLU B 1 116 ? 16.547 -17.641 3.721 1 95.38 116 GLU B C 1
ATOM 2014 O O . GLU B 1 116 ? 15.445 -17.656 4.266 1 95.38 116 GLU B O 1
ATOM 2019 N N . GLU B 1 117 ? 17.609 -17.453 4.371 1 94.81 117 GLU B N 1
ATOM 2020 C CA . GLU B 1 117 ? 17.562 -17.156 5.801 1 94.81 117 GLU B CA 1
ATOM 2021 C C . GLU B 1 117 ? 16.812 -15.859 6.07 1 94.81 117 GLU B C 1
ATOM 2023 O O . GLU B 1 117 ? 16.016 -15.781 7.008 1 94.81 117 GLU B O 1
ATOM 2028 N N . GLU B 1 118 ? 17.109 -14.859 5.27 1 93.56 118 GLU B N 1
ATOM 2029 C CA . GLU B 1 118 ? 16.406 -13.594 5.395 1 93.56 118 GLU B CA 1
ATOM 2030 C C . GLU B 1 118 ? 14.914 -13.766 5.129 1 93.56 118 GLU B C 1
ATOM 2032 O O . GLU B 1 118 ? 14.078 -13.203 5.836 1 93.56 118 GLU B O 1
ATOM 2037 N N . LYS B 1 119 ? 14.672 -14.516 4.09 1 93.75 119 LYS B N 1
ATOM 2038 C CA . LYS B 1 119 ? 13.273 -14.797 3.76 1 93.75 119 LYS B CA 1
ATOM 2039 C C . LYS B 1 119 ? 12.555 -15.438 4.938 1 93.75 119 LYS B C 1
ATOM 2041 O O . LYS B 1 119 ? 11.469 -15 5.324 1 93.75 119 LYS B O 1
ATOM 2046 N N . GLN B 1 120 ? 13.148 -16.406 5.559 1 93 120 GLN B N 1
ATOM 2047 C CA . GLN B 1 120 ? 12.531 -17.125 6.676 1 93 120 GLN B CA 1
ATOM 2048 C C . GLN B 1 120 ? 12.383 -16.203 7.891 1 93 120 GLN B C 1
ATOM 2050 O O . GLN B 1 120 ? 11.422 -16.328 8.648 1 93 120 GLN B O 1
ATOM 2055 N N . ALA B 1 121 ? 13.328 -15.391 8.078 1 92.5 121 ALA B N 1
ATOM 2056 C CA . ALA B 1 121 ? 13.258 -14.445 9.188 1 92.5 121 ALA B CA 1
ATOM 2057 C C . ALA B 1 121 ? 12.055 -13.516 9.039 1 92.5 121 ALA B C 1
ATOM 2059 O O . ALA B 1 121 ? 11.375 -13.211 10.023 1 92.5 121 ALA B O 1
ATOM 2060 N N . LYS B 1 122 ? 11.789 -13.062 7.809 1 92.06 122 LYS B N 1
ATOM 2061 C CA . LYS B 1 122 ? 10.633 -12.203 7.543 1 92.06 122 LYS B CA 1
ATOM 2062 C C . LYS B 1 122 ? 9.328 -12.945 7.797 1 92.06 122 LYS B C 1
ATOM 2064 O O . LYS B 1 122 ? 8.398 -12.391 8.383 1 92.06 122 LYS B O 1
ATOM 2069 N N . VAL B 1 123 ? 9.258 -14.156 7.379 1 91.06 123 VAL B N 1
ATOM 2070 C CA . VAL B 1 123 ? 8.07 -14.984 7.57 1 91.06 123 VAL B CA 1
ATOM 2071 C C . VAL B 1 123 ? 7.82 -15.195 9.062 1 91.06 123 VAL B C 1
ATOM 2073 O O . VAL B 1 123 ? 6.688 -15.062 9.531 1 91.06 123 VAL B O 1
ATOM 2076 N N . ARG B 1 124 ? 8.836 -15.43 9.734 1 89.62 124 ARG B N 1
ATOM 2077 C CA . ARG B 1 124 ? 8.719 -15.664 11.172 1 89.62 124 ARG B CA 1
ATOM 2078 C C . ARG B 1 124 ? 8.289 -14.391 11.898 1 89.62 124 ARG B C 1
ATOM 2080 O O . ARG B 1 124 ? 7.523 -14.453 12.859 1 89.62 124 ARG B O 1
ATOM 2087 N N . SER B 1 125 ? 8.906 -13.266 11.5 1 86.81 125 SER B N 1
ATOM 2088 C CA . SER B 1 125 ? 8.547 -11.992 12.102 1 86.81 125 SER B CA 1
ATOM 2089 C C . SER B 1 125 ? 7.051 -11.727 11.992 1 86.81 125 SER B C 1
ATOM 2091 O O . SER B 1 125 ? 6.422 -11.266 12.945 1 86.81 125 SER B O 1
ATOM 2093 N N . LEU B 1 126 ? 6.492 -11.969 10.836 1 85.31 126 LEU B N 1
ATOM 2094 C CA . LEU B 1 126 ? 5.055 -11.805 10.656 1 85.31 126 LEU B CA 1
ATOM 2095 C C . LEU B 1 126 ? 4.273 -12.758 11.555 1 85.31 126 LEU B C 1
ATOM 2097 O O . LEU B 1 126 ? 3.277 -12.367 12.164 1 85.31 126 LEU B O 1
ATOM 2101 N N . ALA B 1 127 ? 4.727 -13.992 11.602 1 84.19 127 ALA B N 1
ATOM 2102 C CA . ALA B 1 127 ? 4.051 -14.984 12.438 1 84.19 127 ALA B CA 1
ATOM 2103 C C . ALA B 1 127 ? 4.008 -14.531 13.898 1 84.19 127 ALA B C 1
ATOM 2105 O O . ALA B 1 127 ? 2.988 -14.688 14.57 1 84.19 127 ALA B O 1
ATOM 2106 N N . ASN B 1 128 ? 5.023 -13.938 14.359 1 82.19 128 ASN B N 1
ATOM 2107 C CA . ASN B 1 128 ? 5.113 -13.453 15.734 1 82.19 128 ASN B CA 1
ATOM 2108 C C . ASN B 1 128 ? 4.191 -12.258 15.969 1 82.19 128 ASN B C 1
ATOM 2110 O O . ASN B 1 128 ? 3.607 -12.125 17.047 1 82.19 128 ASN B O 1
ATOM 2114 N N . LEU B 1 129 ? 4.133 -11.469 14.984 1 80.38 129 LEU B N 1
ATOM 2115 C CA . LEU B 1 129 ? 3.275 -10.297 15.078 1 80.38 129 LEU B CA 1
ATOM 2116 C C . LEU B 1 129 ? 1.807 -10.695 15.156 1 80.38 129 LEU B C 1
ATOM 2118 O O . LEU B 1 129 ? 1.026 -10.086 15.883 1 80.38 129 LEU B O 1
ATOM 2122 N N . THR B 1 130 ? 1.466 -11.664 14.414 1 78.12 130 THR B N 1
ATOM 2123 C CA . THR B 1 130 ? 0.074 -12.094 14.352 1 78.12 130 THR B CA 1
ATOM 2124 C C . THR B 1 130 ? -0.288 -12.93 15.57 1 78.12 130 THR B C 1
ATOM 2126 O O . THR B 1 130 ? -1.443 -12.945 16 1 78.12 130 THR B O 1
ATOM 2129 N N . ALA B 1 131 ? 0.64 -13.68 16.062 1 73.12 131 ALA B N 1
ATOM 2130 C CA . ALA B 1 131 ? 0.413 -14.477 17.266 1 73.12 131 ALA B CA 1
ATOM 2131 C C . ALA B 1 131 ? 0.229 -13.594 18.484 1 73.12 131 ALA B C 1
ATOM 2133 O O . ALA B 1 131 ? -0.527 -13.93 19.406 1 73.12 131 ALA B O 1
ATOM 2134 N N . GLY B 1 132 ? 0.91 -12.43 18.547 1 59.72 132 GLY B N 1
ATOM 2135 C CA . GLY B 1 132 ? 0.792 -11.508 19.672 1 59.72 132 GLY B CA 1
ATOM 2136 C C . GLY B 1 132 ? -0.515 -10.742 19.672 1 59.72 132 GLY B C 1
ATOM 2137 O O . GLY B 1 132 ? -0.84 -10.062 20.641 1 59.72 132 GLY B O 1
ATOM 2138 N N . LYS B 1 133 ? -1.186 -10.508 18.562 1 56.5 133 LYS B N 1
ATOM 2139 C CA . LYS B 1 133 ? -2.51 -9.898 18.484 1 56.5 133 LYS B CA 1
ATOM 2140 C C . LYS B 1 133 ? -3.553 -10.75 19.203 1 56.5 133 LYS B C 1
ATOM 2142 O O . LYS B 1 133 ? -4.672 -10.297 19.438 1 56.5 133 LYS B O 1
ATOM 2147 N N . LEU B 1 134 ? -3.332 -12.141 19.391 1 44.97 134 LEU B N 1
ATOM 2148 C CA . LEU B 1 134 ? -4.215 -13.047 20.109 1 44.97 134 LEU B CA 1
ATOM 2149 C C . LEU B 1 134 ? -4.004 -12.922 21.625 1 44.97 134 LEU B C 1
ATOM 2151 O O . LEU B 1 134 ? -2.869 -12.773 22.078 1 44.97 134 LEU B O 1
#

InterPro domains:
  IPR029068 Glyoxalase/Bleomycin resistance protein/Dihydroxybiphenyl dioxygenase [G3DSA:3.10.180.10] (1-113)
  IPR029068 Glyoxalase/Bleomycin resistance protein/Dihydroxybiphenyl dioxygenase [SSF54593] (8-115)

Foldseek 3Di:
DFLAKEWEFEDQDQVVQLVVVCVVVVHHFPDDFPDFKTWHPPDQRYIYIYGYDDGDPDGDEMETEDADQVVVQVCCCVVQVWDRWDWDDDPRDQKIKTWTAHPVGHIYMYIYGPDNVVRVVSVVVSVVVVVVVD/DFLAKEWEFEDQDQVVQLVVVCVVLVHHFPDDFPDFKTWHPPDQRYIYIYGYDDGDPDGDEMETEDADQVVVQVCCCVVQVWDRWDWDDDPRDQKIKTWTAHPVGHIYMYIYGPDNVVRVVSVVVSVVVVVVVD

pLDDT: mean 91.65, std 8.6, range [43.94, 97.62]

Organism: NCBI:txid2021314

Sequence (268 aa):
MIYEVTFQVCVSDFNKGVDWYKALLQREPDFKAHGGFVEWELLPGAWLQVAEGTPVEGNGPFRLGVTSIEEERQRICTALNVEEFEIFSRDGVPVTWGTFTDPWGNRIGLFEYINEEEKQAKVRSLANLTAGKLMIYEVTFQVCVSDFNKGVDWYKALLQREPDFKAHGGFVEWELLPGAWLQVAEGTPVEGNGPFRLGVTSIEEERQRICTALNVEEFEIFSRDGVPVTWGTFTDPWGNRIGLFEYINEEEKQAKVRSLANLTAGKL

Solvent-accessible surface area (backbone atoms only — not comparable to full-atom values): 14174 Å² total; per-residue (Å²): 118,63,48,32,38,38,39,34,39,40,21,77,49,51,70,64,42,52,52,51,50,29,60,75,70,67,50,77,68,75,42,75,50,101,71,55,37,35,28,35,68,67,40,90,50,34,31,43,33,47,27,56,36,80,51,46,56,32,19,44,39,44,29,38,28,35,90,48,50,66,61,50,49,54,48,43,31,66,76,64,70,35,74,87,61,66,76,44,76,49,92,92,48,69,42,35,37,32,62,46,60,50,100,53,46,34,37,38,29,40,26,21,53,66,50,63,68,59,38,50,50,47,46,49,53,41,51,52,50,58,55,67,76,102,118,63,47,32,40,38,38,33,38,40,21,77,49,52,69,62,42,51,52,50,50,28,61,74,69,68,51,77,67,74,42,77,51,100,73,56,38,37,28,35,69,68,41,90,53,32,29,43,32,47,28,56,36,82,48,44,57,28,18,46,39,44,28,38,27,33,89,47,51,67,62,50,48,53,48,43,29,66,76,63,69,34,73,87,62,66,76,46,74,50,92,92,47,69,40,34,35,32,60,46,60,49,98,54,48,34,37,36,28,40,27,21,54,67,50,64,68,59,38,50,50,46,47,48,50,42,52,52,51,59,56,64,77,102

Secondary structure (DSSP, 8-state):
---EEEEEEEESSHHHHHHHHHHHHTS--SEE-SSSEEEEEEETTEEEEEEES---SSB--EEEE-S-HHHHHHHHHHHH-PPP---B--TT-SEEEEEEE-TTS-EEEEEEESSHHHHHHHHHHHHHHHHTT-/---EEEEEEEESSHHHHHHHHHHHHTS--SEE-TTSEEEEEEETTEEEEEEES---SSB--EEEE-S-HHHHHHHHHHHH-PPP---B--TT-SEEEEEEE-TTS-EEEEEEESSHHHHHH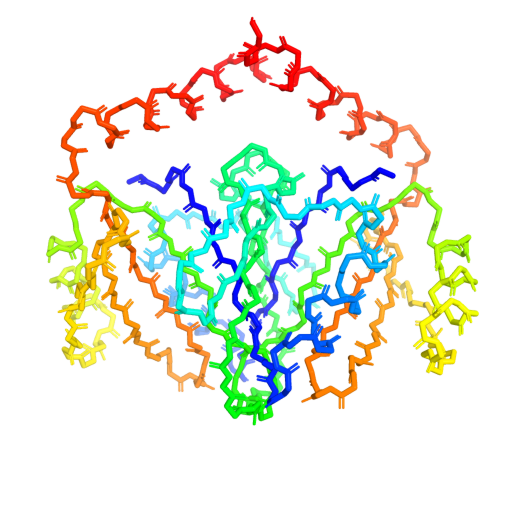HHHHHHHHHHHT-

Radius of gyration: 17.77 Å; Cα contacts (8 Å, |Δi|>4): 553; chains: 2; bounding box: 45×45×40 Å

Nearest PDB structures (foldseek):
  4n04-assembly1_A  TM=4.923E-01  e=6.434E-08  Catenulispora acidiphila DSM 44928
  1lqp-assembly1_B  TM=3.406E-01  e=2.010E-05  Pseudomonas aeruginosa
  1xqa-assembly1_A  TM=4.122E-01  e=6.724E-04  Bacillus cereus ATCC 14579
  1r9c-assembly1_B  TM=3.710E-01  e=4.887E-04  Mesorhizobium loti
  3e5d-assembly1_A-2  TM=3.432E-01  e=4.301E-04  Listeria monocytogenes serotype 4b str. F2365